Protein AF-A0A652PIS5-F1 (afdb_monomer)

Secondary structure (DSSP, 8-state):
-PPPP----SS---S--HHHHHHHHHHHTT--GGGHHHHHHHTT--GGGTT--GGGS-HHHHHHHHHHHHHTT--SEEEEESTTTT--HHHHHHHHHHHHHHHHHH--EEEEE-S-HHHHHHH-SSEEEEETTEEEEEES---TT-------SSSSEEEEE-SS-TTS-STT-EEEEETTTTEEEEE--STTSS-EEEEEEETTEEEEEETTSEEEEEEGGGGSTT-------TT-PPPBPTTSPBPPPEEEEEE-TTT--SS-EEEEETTEEEEE-SSEEEEE-TTT--EEEEEE---SS-----EEE-TT--EEEEETTEEEEE---

Structure (mmCIF, N/CA/C/O backbone):
data_AF-A0A652PIS5-F1
#
_entry.id   AF-A0A652PIS5-F1
#
loop_
_atom_site.group_PDB
_atom_site.id
_atom_site.type_symbol
_atom_site.label_atom_id
_atom_site.label_alt_id
_atom_site.label_comp_id
_atom_site.label_asym_id
_atom_site.label_entity_id
_atom_site.label_seq_id
_atom_site.pdbx_PDB_ins_code
_atom_site.Cartn_x
_atom_site.Cartn_y
_atom_site.Cartn_z
_atom_site.occupancy
_atom_site.B_iso_or_equiv
_atom_site.auth_seq_id
_atom_site.auth_comp_id
_atom_site.auth_asym_id
_atom_site.auth_atom_id
_atom_site.pdbx_PDB_model_num
ATOM 1 N N . MET A 1 1 ? 29.819 -12.982 -35.508 1.00 35.34 1 MET A N 1
ATOM 2 C CA . MET A 1 1 ? 29.317 -14.216 -34.865 1.00 35.34 1 MET A CA 1
ATOM 3 C C . MET A 1 1 ? 27.860 -14.372 -35.274 1.00 35.34 1 MET A C 1
ATOM 5 O O . MET A 1 1 ? 27.151 -13.379 -35.157 1.00 35.34 1 MET A O 1
ATOM 9 N N . PRO A 1 2 ? 27.417 -15.511 -35.831 1.00 28.16 2 PRO A N 1
ATOM 10 C CA . PRO A 1 2 ? 26.017 -15.660 -36.207 1.00 28.16 2 PRO A CA 1
ATOM 11 C C . PRO A 1 2 ? 25.169 -15.781 -34.933 1.00 28.16 2 PRO A C 1
ATOM 13 O O . PRO A 1 2 ? 25.574 -16.452 -33.983 1.00 28.16 2 PRO A O 1
ATOM 16 N N . LEU A 1 3 ? 24.028 -15.093 -34.899 1.00 33.28 3 LEU A N 1
ATOM 17 C CA . LEU A 1 3 ? 23.061 -15.203 -33.806 1.00 33.28 3 LEU A CA 1
ATOM 18 C C . LEU A 1 3 ? 22.328 -16.556 -33.901 1.00 33.28 3 LEU A C 1
ATOM 20 O O . LEU A 1 3 ? 22.025 -16.997 -35.014 1.00 33.28 3 LEU A O 1
ATOM 24 N N . PRO A 1 4 ? 22.052 -17.230 -32.770 1.00 35.75 4 PRO A N 1
ATOM 25 C CA . PRO A 1 4 ? 21.289 -18.474 -32.769 1.00 35.75 4 PRO A CA 1
ATOM 26 C C . PRO A 1 4 ? 19.835 -18.212 -33.194 1.00 35.75 4 PRO A C 1
ATOM 28 O O . PRO A 1 4 ? 19.266 -17.169 -32.877 1.00 35.75 4 PRO A O 1
ATOM 31 N N . GLN A 1 5 ? 19.235 -19.156 -33.926 1.00 35.88 5 GLN A N 1
ATOM 32 C CA . GLN A 1 5 ? 17.837 -19.056 -34.356 1.00 35.88 5 GLN A CA 1
ATOM 33 C C . GLN A 1 5 ? 16.883 -19.227 -33.166 1.00 35.88 5 GLN A C 1
ATOM 35 O O . GLN A 1 5 ? 17.044 -20.150 -32.368 1.00 35.88 5 GLN A O 1
ATOM 40 N N . ILE A 1 6 ? 15.896 -18.335 -33.059 1.00 45.19 6 ILE A N 1
ATOM 41 C CA . ILE A 1 6 ? 14.920 -18.295 -31.964 1.00 45.19 6 ILE A CA 1
ATOM 42 C C . ILE A 1 6 ? 13.686 -19.108 -32.376 1.00 45.19 6 ILE A C 1
ATOM 44 O O . ILE A 1 6 ? 12.976 -18.736 -33.309 1.00 45.19 6 ILE A O 1
ATOM 48 N N . GLY A 1 7 ? 13.451 -20.229 -31.690 1.00 32.12 7 GLY A N 1
ATOM 49 C CA . GLY A 1 7 ? 12.203 -20.988 -31.765 1.00 32.12 7 GLY A CA 1
ATOM 50 C C . GLY A 1 7 ? 11.104 -20.268 -30.986 1.00 32.12 7 GLY A C 1
ATOM 51 O O . GLY A 1 7 ? 11.330 -19.829 -29.860 1.00 32.12 7 GLY A O 1
ATOM 52 N N . GL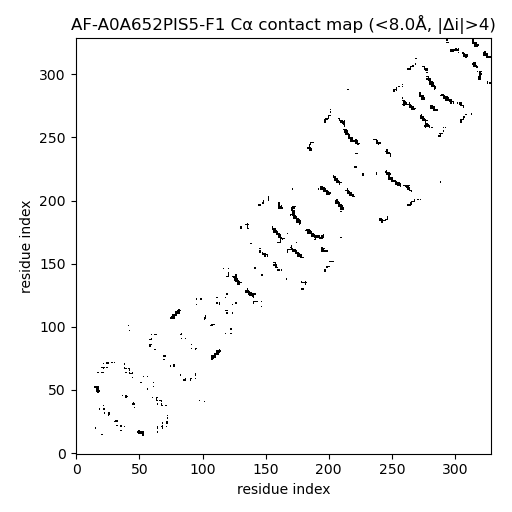Y A 1 8 ? 9.942 -20.100 -31.614 1.00 33.53 8 GLY A N 1
ATOM 53 C CA . GLY A 1 8 ? 8.783 -19.465 -31.005 1.00 33.53 8 GLY A CA 1
ATOM 54 C C . GLY A 1 8 ? 8.033 -20.445 -30.120 1.00 33.53 8 GLY A C 1
ATOM 55 O O . GLY A 1 8 ? 7.404 -21.340 -30.654 1.00 33.53 8 GLY A O 1
ATOM 56 N N . ASP A 1 9 ? 8.098 -20.236 -28.810 1.00 32.69 9 ASP A N 1
ATOM 57 C CA . ASP A 1 9 ? 7.081 -20.614 -27.830 1.00 32.69 9 ASP A CA 1
ATOM 58 C C . ASP A 1 9 ? 7.244 -19.649 -26.641 1.00 32.69 9 ASP A C 1
ATOM 60 O O . ASP A 1 9 ? 8.353 -19.408 -26.159 1.00 32.69 9 ASP A O 1
ATOM 64 N N . GLY A 1 10 ? 6.153 -18.988 -26.247 1.00 38.41 10 GLY A N 1
ATOM 65 C CA . GLY A 1 10 ? 6.135 -18.031 -25.138 1.00 38.41 10 GLY A CA 1
ATOM 66 C C . GLY A 1 10 ? 6.470 -18.701 -23.800 1.00 38.41 10 GLY A C 1
ATOM 67 O O . GLY A 1 10 ? 6.143 -19.862 -23.605 1.00 38.41 10 GLY A O 1
ATOM 68 N N . GLU A 1 11 ? 7.083 -17.940 -22.887 1.00 41.56 11 GLU A N 1
ATOM 69 C CA . GLU A 1 11 ? 7.640 -18.356 -21.578 1.00 41.56 11 GLU A CA 1
ATOM 70 C C . GLU A 1 11 ? 9.046 -18.986 -21.575 1.00 41.56 11 GLU A C 1
ATOM 72 O O . GLU A 1 11 ? 9.260 -20.107 -21.131 1.00 41.56 11 GLU A O 1
ATOM 77 N N . ALA A 1 12 ? 10.052 -18.195 -21.955 1.00 38.97 12 ALA A N 1
ATOM 78 C CA . ALA A 1 12 ? 11.321 -18.060 -21.226 1.00 38.97 12 ALA A CA 1
ATOM 79 C C . ALA A 1 12 ? 12.140 -16.951 -21.896 1.00 38.97 12 ALA A C 1
ATOM 81 O O . ALA A 1 12 ? 12.417 -17.020 -23.093 1.00 38.97 12 ALA A O 1
ATOM 82 N N . ALA A 1 13 ? 12.573 -15.929 -21.151 1.00 41.84 13 ALA A N 1
ATOM 83 C CA . ALA A 1 13 ? 13.669 -15.100 -21.647 1.00 41.84 13 ALA A CA 1
ATOM 84 C C . ALA A 1 13 ? 14.868 -16.035 -21.914 1.00 41.84 13 ALA A C 1
ATOM 86 O O . ALA A 1 13 ? 15.143 -16.903 -21.077 1.00 41.84 13 ALA A O 1
ATO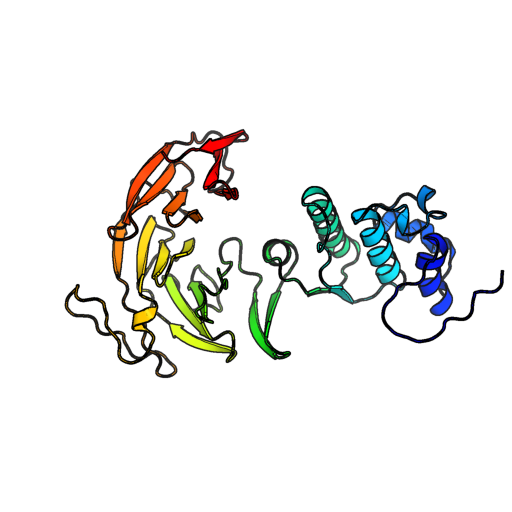M 87 N N . PRO A 1 14 ? 15.555 -15.931 -23.063 1.00 46.25 14 PRO A N 1
ATOM 88 C CA . PRO A 1 14 ? 16.514 -16.948 -23.456 1.00 46.25 14 PRO A CA 1
ATOM 89 C C . PRO A 1 14 ? 17.693 -16.967 -22.468 1.00 46.25 14 PRO A C 1
ATOM 91 O O . PRO A 1 14 ? 17.967 -15.968 -21.803 1.00 46.25 14 PRO A O 1
ATOM 94 N N . LEU A 1 15 ? 18.392 -18.106 -22.364 1.00 56.69 15 LEU A N 1
ATOM 95 C CA . LEU A 1 15 ? 19.572 -18.367 -21.511 1.00 56.69 15 LEU A CA 1
ATOM 96 C C . LEU A 1 15 ? 20.807 -17.506 -21.880 1.00 56.69 15 LEU A C 1
ATOM 98 O O . LEU A 1 15 ? 21.947 -17.969 -21.823 1.00 56.69 15 LEU A O 1
ATOM 102 N N . LEU A 1 16 ? 20.597 -16.271 -22.323 1.00 65.75 16 LEU A N 1
ATOM 103 C CA . LEU A 1 16 ? 21.618 -15.395 -22.858 1.00 65.75 16 LEU A CA 1
ATOM 104 C C . LEU A 1 16 ? 22.430 -14.743 -21.748 1.00 65.75 16 LEU A C 1
ATOM 106 O O . LEU A 1 16 ? 21.934 -14.382 -20.681 1.00 65.75 16 LEU A O 1
ATOM 110 N N . VAL A 1 17 ? 23.702 -14.563 -22.072 1.00 84.56 17 VAL A N 1
ATOM 111 C CA . VAL A 1 17 ? 24.621 -13.669 -21.378 1.00 84.56 17 VAL A CA 1
ATOM 112 C C . VAL A 1 17 ? 24.049 -12.239 -21.376 1.00 84.56 17 VAL A C 1
ATOM 114 O O . VAL A 1 17 ? 23.320 -11.856 -22.297 1.00 84.56 17 VAL A O 1
ATOM 117 N N . VAL A 1 18 ? 24.363 -11.447 -20.346 1.00 91.56 18 VAL A N 1
ATOM 118 C CA . VAL A 1 18 ? 23.805 -10.093 -20.154 1.00 91.56 18 VAL A CA 1
ATOM 119 C C . VAL A 1 18 ? 24.030 -9.183 -21.364 1.00 91.56 18 VAL A C 1
ATOM 121 O O . VAL A 1 18 ? 23.085 -8.534 -21.808 1.00 91.56 18 VAL A O 1
ATOM 124 N N . ALA A 1 19 ? 25.240 -9.141 -21.926 1.00 92.38 19 ALA A N 1
ATOM 125 C CA . ALA A 1 19 ? 25.543 -8.285 -23.075 1.00 92.38 19 ALA A CA 1
ATOM 126 C C . ALA A 1 19 ? 24.628 -8.559 -24.285 1.00 92.38 19 ALA A C 1
ATOM 128 O O . ALA A 1 19 ? 23.972 -7.621 -24.737 1.00 92.38 19 ALA A O 1
ATOM 129 N N . PRO A 1 20 ? 24.497 -9.806 -24.782 1.00 90.94 20 PRO A N 1
ATOM 130 C CA . PRO A 1 20 ? 23.521 -10.132 -25.818 1.00 90.94 20 PRO A CA 1
ATOM 131 C C . PRO A 1 20 ? 22.081 -9.755 -25.464 1.00 90.94 20 PRO A C 1
ATOM 133 O O . PRO A 1 20 ? 21.372 -9.248 -26.327 1.00 90.94 20 PRO A O 1
ATOM 136 N N . ALA A 1 21 ? 21.651 -9.956 -24.214 1.00 91.12 21 ALA A N 1
ATOM 137 C CA . ALA A 1 21 ? 20.292 -9.613 -23.794 1.00 91.12 21 ALA A CA 1
ATOM 138 C C . ALA A 1 21 ? 20.010 -8.101 -23.879 1.00 91.12 21 ALA A C 1
ATOM 140 O O . ALA A 1 21 ? 18.904 -7.705 -24.240 1.00 91.12 21 ALA A O 1
ATOM 141 N N . LEU A 1 22 ? 21.001 -7.259 -23.565 1.00 93.81 22 LEU A N 1
ATOM 142 C CA . LEU A 1 22 ? 20.892 -5.801 -23.679 1.00 93.81 22 LEU A CA 1
ATOM 143 C C . LEU A 1 22 ? 21.081 -5.304 -25.120 1.00 93.81 22 LEU A C 1
ATOM 145 O O . LEU A 1 22 ? 20.437 -4.339 -25.522 1.00 93.81 22 LEU A O 1
ATOM 149 N N . ALA A 1 23 ? 21.943 -5.961 -25.899 1.00 93.81 23 ALA A N 1
ATOM 150 C CA . ALA A 1 23 ? 22.237 -5.587 -27.280 1.00 93.81 23 ALA A CA 1
ATOM 151 C C . ALA A 1 23 ? 21.125 -5.984 -28.261 1.00 93.81 23 ALA A C 1
ATOM 153 O O . ALA A 1 23 ? 20.911 -5.286 -29.246 1.00 93.81 23 ALA A O 1
ATOM 154 N N . GLU A 1 24 ? 20.413 -7.084 -28.006 1.00 92.94 24 GLU A N 1
ATOM 155 C CA . GLU A 1 24 ? 19.345 -7.595 -28.873 1.00 92.94 24 GLU A CA 1
ATOM 156 C C . GLU A 1 24 ? 18.320 -6.520 -29.283 1.00 92.94 24 GLU A C 1
ATOM 158 O O . GLU A 1 24 ? 18.177 -6.301 -30.488 1.00 92.94 24 GLU A O 1
ATOM 163 N N . PRO A 1 25 ? 17.637 -5.805 -28.362 1.00 92.50 25 PRO A N 1
ATOM 164 C CA . PRO A 1 25 ? 16.674 -4.777 -28.760 1.00 92.50 25 PRO A CA 1
ATOM 165 C C . PRO A 1 25 ? 17.326 -3.629 -29.540 1.00 92.50 25 PRO A C 1
ATOM 167 O O . PRO A 1 25 ? 16.704 -3.082 -30.443 1.00 92.50 25 PRO A O 1
ATOM 170 N N . LEU A 1 26 ? 18.585 -3.283 -29.256 1.00 93.94 26 LEU A N 1
ATOM 171 C CA . LEU A 1 26 ? 19.294 -2.258 -30.024 1.00 93.94 26 LEU A CA 1
ATOM 172 C C . LEU A 1 26 ? 19.484 -2.716 -31.474 1.00 93.94 26 LEU A C 1
ATOM 174 O O . LEU A 1 26 ? 19.086 -2.016 -32.400 1.00 93.94 26 LEU A O 1
ATOM 178 N N . VAL A 1 27 ? 20.008 -3.927 -31.672 1.00 93.38 27 VAL A N 1
ATOM 179 C CA . VAL A 1 27 ? 20.269 -4.498 -33.002 1.00 93.38 27 VAL A CA 1
ATOM 180 C C . VAL A 1 27 ? 18.978 -4.671 -33.801 1.00 93.38 27 VAL A C 1
ATOM 182 O O . VAL A 1 27 ? 18.931 -4.281 -34.967 1.00 93.38 27 VAL A O 1
ATOM 185 N N . VAL A 1 28 ? 17.926 -5.214 -33.181 1.00 93.06 28 VAL A N 1
ATOM 186 C CA . VAL A 1 28 ? 16.621 -5.433 -33.830 1.00 93.06 28 VAL A CA 1
ATOM 187 C C . VAL A 1 28 ? 16.019 -4.121 -34.335 1.00 93.06 28 VAL A C 1
ATOM 189 O O . VAL A 1 28 ? 15.425 -4.092 -35.410 1.00 93.06 28 VAL A O 1
ATOM 192 N N . HIS A 1 29 ? 16.213 -3.026 -33.599 1.00 91.50 29 HIS A N 1
ATOM 193 C CA . HIS A 1 29 ? 15.702 -1.704 -33.957 1.00 91.50 29 HIS A CA 1
ATOM 194 C C . HIS A 1 29 ? 16.708 -0.836 -34.737 1.00 91.50 29 HIS A C 1
ATOM 196 O O . HIS A 1 29 ? 16.447 0.346 -34.957 1.00 91.50 29 HIS A O 1
ATOM 202 N N . GLY A 1 30 ? 17.845 -1.393 -35.175 1.00 92.88 30 GLY A N 1
ATOM 203 C CA . GLY A 1 30 ? 18.864 -0.662 -35.941 1.00 92.88 30 GLY A CA 1
ATOM 204 C C . GLY A 1 30 ? 19.593 0.427 -35.144 1.00 92.88 30 GLY A C 1
ATOM 205 O O . GLY A 1 30 ? 20.136 1.363 -35.730 1.00 92.88 30 GLY A O 1
ATOM 206 N N . LEU A 1 31 ? 19.592 0.326 -33.815 1.00 92.75 31 LEU A N 1
ATOM 207 C CA . LEU A 1 31 ? 20.261 1.245 -32.901 1.00 92.75 31 LEU A CA 1
ATOM 208 C C . LEU A 1 31 ? 21.712 0.803 -32.629 1.00 92.75 31 LEU A C 1
ATOM 210 O O . LEU A 1 31 ? 22.021 -0.391 -32.698 1.00 92.75 31 LEU A O 1
ATOM 214 N N . PRO A 1 32 ? 22.615 1.739 -32.280 1.00 89.88 32 PRO A N 1
ATOM 215 C CA . PRO A 1 32 ? 24.010 1.414 -31.992 1.00 89.88 32 PRO A CA 1
ATOM 216 C C . PRO A 1 32 ? 24.153 0.470 -30.787 1.00 89.88 32 PRO A C 1
ATOM 218 O O . PRO A 1 32 ? 23.635 0.741 -29.703 1.00 89.88 32 PRO A O 1
ATOM 221 N N . ALA A 1 33 ? 24.851 -0.655 -30.978 1.00 84.75 33 ALA A N 1
ATOM 222 C CA . ALA A 1 33 ? 25.033 -1.688 -29.951 1.00 84.75 33 ALA A CA 1
ATOM 223 C C . ALA A 1 33 ? 26.044 -1.299 -28.854 1.00 84.75 33 ALA A C 1
ATOM 225 O O . ALA A 1 33 ? 26.065 -1.904 -27.785 1.00 84.75 33 ALA A O 1
ATOM 226 N N . ASP A 1 34 ? 26.871 -0.282 -29.089 1.00 87.69 34 ASP A N 1
ATOM 227 C CA . ASP A 1 34 ? 27.793 0.297 -28.105 1.00 87.69 34 ASP A CA 1
ATOM 228 C C . ASP A 1 34 ? 27.068 1.033 -26.960 1.00 87.69 34 ASP A C 1
ATOM 230 O O . ASP A 1 34 ? 27.644 1.225 -25.888 1.00 87.69 34 ASP A O 1
ATOM 234 N N . ARG A 1 35 ? 25.765 1.311 -27.111 1.00 91.12 35 ARG A N 1
ATOM 235 C CA . ARG A 1 35 ? 24.903 1.879 -26.057 1.00 91.12 35 ARG A CA 1
ATOM 236 C C . ARG A 1 35 ? 24.642 0.952 -24.868 1.00 91.12 35 ARG A C 1
ATOM 238 O O . ARG A 1 35 ? 24.053 1.377 -23.878 1.00 91.12 35 ARG A O 1
ATOM 245 N N . VAL A 1 36 ? 25.093 -0.303 -24.909 1.00 94.12 36 VAL A N 1
ATOM 246 C CA . VAL A 1 36 ? 24.968 -1.239 -23.775 1.00 94.12 36 VAL A CA 1
ATOM 247 C C . VAL A 1 36 ? 25.594 -0.672 -22.493 1.00 94.12 36 VAL A C 1
ATOM 249 O O . VAL A 1 36 ? 25.042 -0.867 -21.410 1.00 94.12 36 VAL A O 1
ATOM 252 N N . GLY A 1 37 ? 26.701 0.073 -22.599 1.00 94.50 37 GLY A N 1
ATOM 253 C CA . GLY A 1 37 ? 27.315 0.754 -21.453 1.00 94.50 37 GLY A CA 1
ATOM 254 C C . GLY A 1 37 ? 26.390 1.799 -20.821 1.00 94.50 37 GLY A C 1
ATOM 255 O O . GLY A 1 37 ? 26.178 1.778 -19.610 1.00 94.50 37 GLY A O 1
ATOM 256 N N . GLU A 1 38 ? 25.761 2.637 -21.648 1.00 94.12 38 GLU A N 1
ATOM 257 C CA . GLU A 1 38 ? 24.795 3.655 -21.208 1.00 94.12 38 GLU A CA 1
ATOM 258 C C . GLU A 1 38 ? 23.597 3.022 -20.488 1.00 94.12 38 GLU A C 1
ATOM 260 O O . GLU A 1 38 ? 23.125 3.536 -19.473 1.00 94.12 38 GLU A O 1
ATOM 265 N N . LEU A 1 39 ? 23.113 1.877 -20.984 1.00 94.38 39 LEU A N 1
ATOM 266 C CA . LEU A 1 39 ? 22.006 1.149 -20.362 1.00 94.38 39 LEU A CA 1
ATOM 267 C C . LEU A 1 39 ? 22.391 0.596 -18.991 1.00 94.38 39 LEU A C 1
ATOM 269 O O . LEU A 1 39 ? 21.605 0.712 -18.050 1.00 94.38 39 LEU A O 1
ATOM 273 N N . CYS A 1 40 ? 23.599 0.044 -18.860 1.00 95.75 40 CYS A N 1
ATOM 274 C CA . CYS A 1 40 ? 24.143 -0.397 -17.578 1.00 95.75 40 CYS A CA 1
ATOM 275 C C . CYS A 1 40 ? 24.221 0.759 -16.572 1.00 95.75 40 CYS A C 1
ATOM 277 O O . CYS A 1 40 ? 23.765 0.611 -15.438 1.00 95.75 40 CYS A O 1
ATOM 279 N N . GLU A 1 41 ? 24.721 1.925 -16.982 1.00 94.69 41 GLU A N 1
ATOM 280 C CA . GLU A 1 41 ? 24.779 3.120 -16.132 1.00 94.69 41 GLU A CA 1
ATOM 281 C C . GLU A 1 41 ? 23.388 3.620 -15.729 1.00 94.69 41 GLU A C 1
ATOM 283 O O . GLU A 1 41 ? 23.153 3.950 -14.563 1.00 94.69 41 GLU A O 1
ATOM 288 N N . LEU A 1 42 ? 22.435 3.631 -16.666 1.00 93.50 42 LEU A N 1
ATOM 289 C CA . LEU A 1 42 ? 21.067 4.087 -16.431 1.00 93.50 42 LEU A CA 1
ATOM 290 C C . LEU A 1 42 ? 20.374 3.291 -15.318 1.00 93.50 42 LEU A C 1
ATOM 292 O O . LEU A 1 42 ? 19.659 3.879 -14.506 1.00 93.50 42 LEU A O 1
ATOM 296 N N . VAL A 1 43 ? 20.632 1.982 -15.244 1.00 94.44 43 VAL A N 1
ATOM 297 C CA . VAL A 1 43 ? 20.063 1.094 -14.219 1.00 94.44 43 VAL A CA 1
ATOM 298 C C . VAL A 1 43 ? 21.023 0.758 -13.082 1.00 94.44 43 VAL A C 1
ATOM 300 O O . VAL A 1 43 ? 20.687 -0.082 -12.248 1.00 94.44 43 VAL A O 1
ATOM 303 N N . GLY A 1 44 ? 22.216 1.355 -13.023 1.00 94.12 44 GLY A N 1
ATOM 304 C CA . GLY A 1 44 ? 23.231 1.064 -12.003 1.00 94.12 44 GLY A CA 1
ATOM 305 C C . GLY A 1 44 ? 23.703 -0.398 -11.979 1.00 94.12 44 GLY A C 1
ATOM 306 O O . GLY A 1 44 ? 23.893 -0.966 -10.903 1.00 94.12 44 GLY A O 1
ATOM 307 N N . LEU A 1 45 ? 23.830 -1.034 -13.145 1.00 94.88 45 LEU A N 1
ATOM 308 C CA . LEU A 1 45 ? 24.391 -2.374 -13.317 1.00 94.88 45 LEU A CA 1
ATOM 309 C C . LEU A 1 45 ? 25.882 -2.268 -13.669 1.00 94.88 45 LEU A C 1
ATOM 311 O O . LEU A 1 45 ? 26.267 -1.499 -14.544 1.00 94.88 45 LEU A O 1
ATOM 315 N N . SER A 1 46 ? 26.736 -3.052 -13.008 1.00 95.38 46 SER A N 1
ATOM 316 C CA . SER A 1 46 ? 28.168 -3.075 -13.332 1.00 95.38 46 SER A CA 1
ATOM 317 C C . SER A 1 46 ? 28.412 -3.709 -14.702 1.00 95.38 46 SER A C 1
ATOM 319 O O . SER A 1 46 ? 27.954 -4.822 -14.962 1.00 95.38 46 SER A O 1
ATOM 321 N N . THR A 1 47 ? 29.211 -3.053 -15.545 1.00 93.56 47 THR A N 1
ATOM 322 C CA . THR A 1 47 ? 29.643 -3.589 -16.845 1.00 93.56 47 THR A CA 1
ATOM 323 C C . THR A 1 47 ? 30.517 -4.842 -16.720 1.00 93.56 47 THR A C 1
ATOM 325 O O . THR A 1 47 ? 30.608 -5.617 -17.665 1.00 93.56 47 THR A O 1
ATOM 328 N N . ALA A 1 48 ? 31.080 -5.129 -15.541 1.00 94.25 48 ALA A N 1
ATOM 329 C CA . ALA A 1 48 ? 31.776 -6.392 -15.276 1.00 94.25 48 ALA A CA 1
ATOM 330 C C . ALA A 1 48 ? 30.843 -7.621 -15.334 1.00 94.25 48 ALA A C 1
ATOM 332 O O . ALA A 1 48 ? 31.309 -8.752 -15.438 1.00 94.25 48 ALA A O 1
ATOM 333 N N . LEU A 1 49 ? 29.523 -7.411 -15.264 1.00 93.25 49 LEU A N 1
ATOM 334 C CA . LEU A 1 49 ? 28.514 -8.467 -15.364 1.00 93.25 49 LEU A CA 1
ATOM 335 C C . LEU A 1 49 ? 28.067 -8.734 -16.804 1.00 93.25 49 LEU A C 1
ATOM 337 O O . LEU A 1 49 ? 27.208 -9.588 -17.006 1.00 93.25 49 LEU A O 1
ATOM 341 N N . LEU A 1 50 ? 28.623 -8.034 -17.797 1.00 92.62 50 LEU A N 1
ATOM 342 C CA . LEU A 1 50 ? 28.218 -8.189 -19.194 1.00 92.62 50 LEU A CA 1
ATOM 343 C C . LEU A 1 50 ? 28.402 -9.619 -19.710 1.00 92.62 50 LEU A C 1
ATOM 345 O O . LEU A 1 50 ? 27.569 -10.065 -20.491 1.00 92.62 50 LEU A O 1
ATOM 349 N N . ASP A 1 51 ? 29.397 -10.352 -19.202 1.00 92.12 51 ASP A N 1
ATOM 350 C CA . ASP A 1 51 ? 29.659 -11.756 -19.551 1.00 92.12 51 ASP A CA 1
ATOM 351 C C . ASP A 1 51 ? 28.950 -12.768 -18.625 1.00 92.12 51 ASP A C 1
ATOM 353 O O . ASP A 1 51 ? 29.116 -13.985 -18.753 1.00 92.12 51 ASP A O 1
ATOM 357 N N . ALA A 1 52 ? 28.154 -12.294 -17.661 1.00 91.00 52 ALA A N 1
ATOM 358 C CA . ALA A 1 52 ? 27.474 -13.158 -16.705 1.00 91.00 52 ALA A CA 1
ATOM 359 C C . ALA A 1 52 ? 26.254 -13.859 -17.324 1.00 91.00 52 ALA A C 1
ATOM 361 O O . ALA A 1 52 ? 25.524 -13.299 -18.141 1.00 91.00 52 ALA A O 1
ATOM 362 N N . LEU A 1 53 ? 26.000 -15.089 -16.868 1.00 89.69 53 LEU A N 1
ATOM 363 C CA . LEU A 1 53 ? 24.781 -15.840 -17.173 1.00 89.69 53 LEU A CA 1
ATOM 364 C C . LEU A 1 53 ? 23.669 -15.510 -16.159 1.00 89.69 53 LEU A C 1
ATOM 366 O O . LEU A 1 53 ? 23.986 -15.232 -14.999 1.00 89.69 53 LEU A O 1
ATOM 370 N N . PRO A 1 54 ? 22.374 -15.633 -16.520 1.00 84.44 54 PRO A N 1
ATOM 371 C CA . PRO A 1 54 ? 21.257 -15.224 -15.661 1.00 84.44 54 PRO A CA 1
ATOM 372 C C . PRO A 1 54 ? 21.248 -15.870 -14.266 1.00 84.44 54 PRO A C 1
ATOM 374 O O . PRO A 1 54 ? 20.917 -15.218 -13.277 1.00 84.44 54 PRO A O 1
ATOM 377 N N . HIS A 1 55 ? 21.666 -17.136 -14.158 1.00 86.56 55 HIS A N 1
ATOM 378 C CA . HIS A 1 55 ? 21.725 -17.864 -12.884 1.00 86.56 55 HIS A CA 1
ATOM 379 C C . HIS A 1 55 ? 22.842 -17.378 -11.943 1.00 86.56 55 HIS A C 1
ATOM 381 O O . HIS A 1 55 ? 22.831 -17.717 -10.764 1.00 86.56 55 HIS A O 1
ATOM 387 N N . ARG A 1 56 ? 23.809 -16.597 -12.447 1.00 90.00 56 ARG A N 1
ATOM 388 C CA . ARG A 1 56 ? 24.890 -15.993 -11.647 1.00 90.00 56 ARG A CA 1
ATOM 389 C C . ARG A 1 56 ? 24.535 -14.605 -11.117 1.00 90.00 56 ARG A C 1
ATOM 391 O O . ARG A 1 56 ? 25.313 -14.032 -10.362 1.00 90.00 56 ARG A O 1
ATOM 398 N N . LEU A 1 57 ? 23.388 -14.064 -11.521 1.00 89.56 57 LEU A N 1
ATOM 399 C CA . LEU A 1 57 ? 22.912 -12.754 -11.097 1.00 89.56 57 LEU A CA 1
ATOM 400 C C . LEU A 1 57 ? 22.031 -12.875 -9.852 1.00 89.56 57 LEU A C 1
ATOM 402 O O . LEU A 1 57 ? 21.237 -13.811 -9.728 1.00 89.56 57 LEU A O 1
ATOM 406 N N . SER A 1 58 ? 22.108 -11.888 -8.960 1.00 90.50 58 SER A N 1
ATOM 407 C CA . SER A 1 58 ? 21.115 -11.711 -7.897 1.00 90.50 58 SER A CA 1
ATOM 408 C C . SER A 1 58 ? 19.741 -11.360 -8.482 1.00 90.50 58 SER A C 1
ATOM 410 O O . SER A 1 58 ? 19.635 -10.918 -9.628 1.00 90.50 58 SER A O 1
ATOM 412 N N . GLY A 1 59 ? 18.670 -11.513 -7.694 1.00 87.19 59 GLY A N 1
ATOM 413 C CA . GLY A 1 59 ? 17.319 -11.126 -8.125 1.00 87.19 59 GLY A CA 1
ATOM 414 C C . GLY A 1 59 ? 17.249 -9.671 -8.601 1.00 87.19 59 GLY A C 1
ATOM 415 O O . GLY A 1 59 ? 16.769 -9.401 -9.698 1.00 87.19 59 GLY A O 1
ATOM 416 N N . GLY A 1 60 ? 17.840 -8.747 -7.837 1.00 89.75 60 GLY A N 1
ATOM 417 C CA . GLY A 1 60 ? 17.899 -7.332 -8.209 1.00 89.75 60 GLY A CA 1
ATOM 418 C C . GLY A 1 60 ? 18.730 -7.057 -9.463 1.00 89.75 60 GLY A C 1
ATOM 419 O O . GLY A 1 60 ? 18.361 -6.205 -10.264 1.00 89.75 60 GLY A O 1
ATOM 420 N N . GLN A 1 61 ? 19.830 -7.786 -9.677 1.00 93.12 61 GLN A N 1
ATOM 421 C CA . GLN A 1 61 ? 20.626 -7.659 -10.903 1.00 93.12 61 GLN A CA 1
ATOM 422 C C . GLN A 1 61 ? 19.843 -8.136 -12.128 1.00 93.12 61 GLN A C 1
ATOM 424 O O . GLN A 1 61 ? 19.836 -7.442 -13.142 1.00 93.12 61 GLN A O 1
ATOM 429 N N . ARG A 1 62 ? 19.131 -9.268 -12.029 1.00 91.44 62 ARG A N 1
ATOM 430 C CA . ARG A 1 62 ? 18.240 -9.739 -13.102 1.00 91.44 62 ARG A CA 1
ATOM 431 C C . ARG A 1 62 ? 17.164 -8.706 -13.426 1.00 91.44 62 ARG A C 1
ATOM 433 O O . ARG A 1 62 ? 16.937 -8.419 -14.597 1.00 91.44 62 ARG A O 1
ATOM 440 N N . GLN A 1 63 ? 16.571 -8.093 -12.401 1.00 91.00 63 GLN A N 1
ATOM 441 C CA . GLN A 1 63 ? 15.569 -7.047 -12.585 1.00 91.00 63 GLN A CA 1
ATOM 442 C C . GLN A 1 63 ? 16.150 -5.810 -13.283 1.00 91.00 63 GLN A C 1
ATOM 444 O O . GLN A 1 63 ? 15.542 -5.285 -14.211 1.00 91.00 63 GLN A O 1
ATOM 449 N N . ARG A 1 64 ? 17.358 -5.371 -12.900 1.00 94.44 64 ARG A N 1
ATOM 450 C CA . ARG A 1 64 ? 18.063 -4.261 -13.568 1.00 94.44 64 ARG A CA 1
ATOM 451 C C . ARG A 1 64 ? 18.345 -4.567 -15.038 1.00 94.44 64 ARG A C 1
ATOM 453 O O . ARG A 1 64 ? 18.120 -3.698 -15.870 1.00 94.44 64 ARG A O 1
ATOM 460 N N . VAL A 1 65 ? 18.766 -5.792 -15.370 1.00 94.12 65 VAL A N 1
ATOM 461 C CA . VAL A 1 65 ? 18.942 -6.227 -16.769 1.00 94.12 65 VAL A CA 1
ATOM 462 C C . VAL A 1 65 ? 17.620 -6.153 -17.537 1.00 94.12 65 VAL A C 1
ATOM 464 O O . VAL A 1 65 ? 17.594 -5.616 -18.641 1.00 94.12 65 VAL A O 1
ATOM 467 N N . ALA A 1 66 ? 16.517 -6.633 -16.956 1.00 92.31 66 ALA A N 1
ATOM 468 C CA . ALA A 1 66 ? 15.199 -6.571 -17.589 1.00 92.31 66 ALA A CA 1
ATOM 469 C C . ALA A 1 66 ? 14.741 -5.122 -17.842 1.00 92.31 66 ALA A C 1
ATOM 471 O O . ALA A 1 66 ? 14.299 -4.801 -18.945 1.00 92.31 66 ALA A O 1
ATOM 472 N N . ILE A 1 67 ? 14.914 -4.235 -16.855 1.00 93.50 67 ILE A N 1
ATOM 473 C CA . ILE A 1 67 ? 14.595 -2.806 -16.979 1.00 93.50 67 ILE A CA 1
ATOM 474 C C . ILE A 1 67 ? 15.477 -2.148 -18.051 1.00 93.50 67 ILE A C 1
ATOM 476 O O . ILE A 1 67 ? 14.960 -1.457 -18.923 1.00 93.50 67 ILE A O 1
ATOM 480 N N . ALA A 1 68 ? 16.791 -2.391 -18.040 1.00 94.81 68 ALA A N 1
ATOM 481 C CA . ALA A 1 68 ? 17.716 -1.846 -19.037 1.00 94.81 68 ALA A CA 1
ATOM 482 C C . ALA A 1 68 ? 17.356 -2.293 -20.458 1.00 94.81 68 ALA A C 1
ATOM 484 O O . ALA A 1 68 ? 17.333 -1.475 -21.375 1.00 94.81 68 ALA A O 1
ATOM 485 N N . ARG A 1 69 ? 17.012 -3.574 -20.632 1.00 93.88 69 ARG A N 1
ATOM 486 C CA . ARG A 1 69 ? 16.555 -4.121 -21.914 1.00 93.88 69 ARG A CA 1
ATOM 487 C C . ARG A 1 69 ? 15.281 -3.429 -22.402 1.00 93.88 69 ARG A C 1
ATOM 489 O O . ARG A 1 69 ? 15.197 -3.096 -23.578 1.00 93.88 69 ARG A O 1
ATOM 496 N N . ALA A 1 70 ? 14.318 -3.173 -21.514 1.00 93.12 70 ALA A N 1
ATOM 497 C CA . ALA A 1 70 ? 13.093 -2.449 -21.860 1.00 93.12 70 ALA A CA 1
ATOM 498 C C . ALA A 1 70 ? 13.364 -0.982 -22.245 1.00 93.12 70 ALA A C 1
ATOM 500 O O . ALA A 1 70 ? 12.730 -0.451 -23.152 1.00 93.12 70 ALA A O 1
ATOM 501 N N . LEU A 1 71 ? 14.337 -0.336 -21.596 1.00 93.69 71 LEU A N 1
ATOM 502 C CA . LEU A 1 71 ? 14.722 1.053 -21.866 1.00 93.69 71 LEU A CA 1
ATOM 503 C C . LEU A 1 71 ? 15.611 1.225 -23.106 1.00 93.69 71 LEU A C 1
ATOM 505 O O . LEU A 1 71 ? 15.786 2.353 -23.564 1.00 93.69 71 LEU A O 1
ATOM 509 N N . ALA A 1 72 ? 16.155 0.138 -23.662 1.00 93.81 72 ALA A N 1
ATOM 510 C CA . ALA A 1 72 ? 17.106 0.163 -24.775 1.00 93.81 72 ALA A CA 1
ATOM 511 C C . ALA A 1 72 ? 16.623 0.976 -25.986 1.00 93.81 72 ALA A C 1
ATOM 513 O O . ALA A 1 72 ? 17.403 1.689 -26.618 1.00 93.81 72 ALA A O 1
ATOM 514 N N . VAL A 1 73 ? 15.323 0.903 -26.276 1.00 91.94 73 VAL A N 1
ATOM 515 C CA . VAL A 1 73 ? 14.690 1.569 -27.424 1.00 91.94 73 VAL A CA 1
ATOM 516 C C . VAL A 1 73 ? 14.165 2.974 -27.109 1.00 91.94 73 VAL A C 1
ATOM 518 O O . VAL A 1 73 ? 13.533 3.584 -27.961 1.00 91.94 73 VAL A O 1
ATOM 521 N N . GLY A 1 74 ? 14.415 3.495 -25.902 1.00 90.81 74 GLY A N 1
ATOM 522 C CA . GLY A 1 74 ? 13.905 4.797 -25.459 1.00 90.81 74 GLY A CA 1
ATOM 523 C C . GLY A 1 74 ? 12.375 4.909 -25.515 1.00 90.81 74 GLY A C 1
ATOM 524 O O . GLY A 1 74 ? 11.874 5.820 -26.171 1.00 90.81 74 GLY A O 1
ATOM 525 N N . PRO A 1 75 ? 11.618 3.989 -24.886 1.00 93.62 75 PRO A N 1
ATOM 526 C CA . PRO A 1 75 ? 10.163 3.987 -24.985 1.00 93.62 75 PRO A CA 1
ATOM 527 C C . PRO A 1 75 ? 9.530 5.199 -24.290 1.00 93.62 75 PRO A C 1
ATOM 529 O O . PRO A 1 75 ? 10.022 5.672 -23.268 1.00 93.62 75 PRO A O 1
ATOM 532 N N . GLU A 1 76 ? 8.381 5.647 -24.796 1.00 93.19 76 GLU A N 1
ATOM 533 C CA . GLU A 1 76 ? 7.565 6.680 -24.139 1.00 93.19 76 GLU A CA 1
ATOM 534 C C . GLU A 1 76 ? 6.827 6.139 -22.904 1.00 93.19 76 GLU A C 1
ATOM 536 O O . GLU A 1 76 ? 6.526 6.889 -21.974 1.00 93.19 76 GLU A O 1
ATOM 541 N N . VAL A 1 77 ? 6.553 4.827 -22.881 1.00 94.31 77 VAL A N 1
ATOM 542 C CA . VAL A 1 77 ? 5.834 4.142 -21.802 1.00 94.31 77 VAL A CA 1
ATOM 543 C C . VAL A 1 77 ? 6.555 2.860 -21.397 1.00 94.31 77 VAL A C 1
ATOM 545 O O . VAL A 1 77 ? 6.852 2.008 -22.232 1.00 94.31 77 VAL A O 1
ATOM 548 N N . LEU A 1 78 ? 6.774 2.697 -20.094 1.00 93.25 78 LEU A N 1
ATOM 549 C CA . LEU A 1 78 ? 7.283 1.479 -19.478 1.00 93.25 78 LEU A CA 1
ATOM 550 C C . LEU A 1 78 ? 6.150 0.735 -18.762 1.00 93.25 78 LEU A C 1
ATOM 552 O O . LEU A 1 78 ? 5.589 1.239 -17.788 1.00 93.25 78 LEU A O 1
ATOM 556 N N . VAL A 1 79 ? 5.844 -0.481 -19.215 1.00 93.19 79 VAL A N 1
ATOM 557 C CA . VAL A 1 79 ? 4.935 -1.396 -18.510 1.00 93.19 79 VAL A CA 1
ATOM 558 C C . VAL A 1 79 ? 5.759 -2.288 -17.595 1.00 93.19 79 VAL A C 1
ATOM 560 O O . VAL A 1 79 ? 6.702 -2.943 -18.039 1.00 93.19 79 VAL A O 1
ATOM 563 N N . VAL A 1 80 ? 5.419 -2.292 -16.312 1.00 90.50 80 VAL A N 1
ATOM 564 C CA . VAL A 1 80 ? 6.179 -2.976 -15.272 1.00 90.50 80 VAL A CA 1
ATOM 565 C C . VAL A 1 80 ? 5.253 -3.926 -14.525 1.00 90.50 80 VAL A C 1
ATOM 567 O O . VAL A 1 80 ? 4.440 -3.490 -13.709 1.00 90.50 80 VAL A O 1
ATOM 570 N N . ASP A 1 81 ? 5.391 -5.217 -14.815 1.00 89.31 81 ASP A N 1
ATOM 571 C CA . ASP A 1 81 ? 4.594 -6.276 -14.200 1.00 89.31 81 ASP A CA 1
ATOM 572 C C . ASP A 1 81 ? 5.326 -6.888 -13.001 1.00 89.31 81 ASP A C 1
ATOM 574 O O . ASP A 1 81 ? 6.434 -7.407 -13.140 1.00 89.31 81 ASP A O 1
ATOM 578 N N . GLU A 1 82 ? 4.737 -6.743 -11.815 1.00 86.00 82 GLU A N 1
ATOM 579 C CA . GLU A 1 82 ? 5.211 -7.263 -10.529 1.00 86.00 82 GLU A CA 1
ATOM 580 C C . GLU A 1 82 ? 6.730 -7.088 -10.284 1.00 86.00 82 GLU A C 1
ATOM 582 O O . GLU A 1 82 ? 7.442 -8.064 -10.009 1.00 86.00 82 GLU A O 1
ATOM 587 N N . PRO A 1 83 ? 7.264 -5.844 -10.334 1.00 82.12 83 PRO A N 1
ATOM 588 C CA . PRO A 1 83 ? 8.711 -5.579 -10.409 1.00 82.12 83 PRO A CA 1
ATOM 589 C C . PRO A 1 83 ? 9.521 -6.013 -9.194 1.00 82.12 83 PRO A C 1
ATOM 591 O O . PRO A 1 83 ? 10.750 -6.074 -9.248 1.00 82.12 83 PRO A O 1
ATOM 594 N N . THR A 1 84 ? 8.843 -6.207 -8.073 1.00 82.94 84 THR A N 1
ATOM 595 C CA . THR A 1 84 ? 9.423 -6.524 -6.771 1.00 82.94 84 THR A CA 1
ATOM 596 C C . THR A 1 84 ? 9.091 -7.944 -6.326 1.00 82.94 84 THR A C 1
ATOM 598 O O . THR A 1 84 ? 9.545 -8.371 -5.259 1.00 82.94 84 THR A O 1
ATOM 601 N N . SER A 1 85 ? 8.330 -8.696 -7.129 1.00 77.88 85 SER A N 1
ATOM 602 C CA . SER A 1 85 ? 8.000 -10.084 -6.822 1.00 77.88 85 SER A CA 1
ATOM 603 C C . SER A 1 85 ? 9.272 -10.936 -6.733 1.00 77.88 85 SER A C 1
ATOM 605 O O . SER A 1 85 ? 10.238 -10.736 -7.467 1.00 77.88 85 SER A O 1
ATOM 607 N N . ALA A 1 86 ? 9.308 -11.859 -5.769 1.00 75.06 86 ALA A N 1
ATOM 608 C CA . ALA A 1 86 ? 10.455 -12.735 -5.498 1.00 75.06 86 ALA A CA 1
ATOM 609 C C . ALA A 1 86 ? 11.787 -12.037 -5.121 1.00 75.06 86 ALA A C 1
ATOM 611 O O . ALA A 1 86 ? 12.834 -12.691 -5.108 1.00 75.06 86 ALA A O 1
ATOM 612 N N . LEU A 1 87 ? 11.769 -10.742 -4.781 1.00 81.88 87 LEU A N 1
ATOM 613 C CA . LEU A 1 87 ? 12.922 -10.020 -4.231 1.00 81.88 87 LEU A CA 1
ATOM 614 C C . LEU A 1 87 ? 12.802 -9.878 -2.708 1.00 81.88 87 LEU A C 1
ATOM 616 O O . LEU A 1 87 ? 11.705 -9.753 -2.168 1.00 81.88 87 LEU A O 1
ATOM 620 N N . ASP A 1 88 ? 13.932 -9.865 -2.007 1.00 82.00 88 ASP A N 1
ATOM 621 C CA . ASP A 1 88 ? 13.976 -9.510 -0.590 1.00 82.00 88 ASP A CA 1
ATOM 622 C C . ASP A 1 88 ? 13.686 -8.014 -0.391 1.00 82.00 88 ASP A C 1
ATOM 624 O O . ASP A 1 88 ? 13.967 -7.185 -1.258 1.00 82.00 88 ASP A O 1
ATOM 628 N N . VAL A 1 89 ? 13.165 -7.653 0.785 1.00 76.62 89 VAL A N 1
ATOM 629 C CA . VAL A 1 89 ? 12.701 -6.288 1.105 1.00 76.62 89 VAL A CA 1
ATOM 630 C C . VAL A 1 89 ? 13.763 -5.215 0.820 1.00 76.62 89 VAL A C 1
ATOM 632 O O . VAL A 1 89 ? 13.434 -4.121 0.359 1.00 76.62 89 VAL A O 1
ATOM 635 N N . SER A 1 90 ? 15.045 -5.517 1.058 1.00 81.56 90 SER A N 1
ATOM 636 C CA . SER A 1 90 ? 16.129 -4.553 0.843 1.00 81.56 90 SER A CA 1
ATOM 637 C C . SER A 1 90 ? 16.360 -4.269 -0.645 1.00 81.56 90 SER A C 1
ATOM 639 O O . SER A 1 90 ? 16.506 -3.111 -1.042 1.00 81.56 90 SER A O 1
ATOM 641 N N . VAL A 1 91 ? 16.314 -5.304 -1.487 1.00 85.25 91 VAL A N 1
ATOM 642 C CA . VAL A 1 91 ? 16.450 -5.180 -2.941 1.00 85.25 91 VAL A CA 1
ATOM 643 C C . VAL A 1 91 ? 15.191 -4.583 -3.567 1.00 85.25 91 VAL A C 1
ATOM 645 O O . VAL A 1 91 ? 15.312 -3.769 -4.482 1.00 85.25 91 VAL A O 1
ATOM 648 N N . GLN A 1 92 ? 13.998 -4.903 -3.056 1.00 85.44 92 GLN A N 1
ATOM 649 C CA . GLN A 1 92 ? 12.752 -4.270 -3.499 1.00 85.44 92 GLN A CA 1
ATOM 650 C C . GLN A 1 92 ? 12.846 -2.745 -3.409 1.00 85.44 92 GLN A C 1
ATOM 652 O O . GLN A 1 92 ? 12.621 -2.060 -4.404 1.00 85.44 92 GLN A O 1
ATOM 657 N N . ALA A 1 93 ? 13.271 -2.212 -2.258 1.00 85.00 93 ALA A N 1
ATOM 658 C CA . ALA A 1 93 ? 13.438 -0.772 -2.069 1.00 85.00 93 ALA A CA 1
ATOM 659 C C . ALA A 1 93 ? 14.409 -0.153 -3.091 1.00 85.00 93 ALA A C 1
ATOM 661 O O . ALA A 1 93 ? 14.149 0.926 -3.620 1.00 85.00 93 ALA A O 1
ATOM 662 N N . GLN A 1 94 ? 15.502 -0.847 -3.426 1.00 88.50 94 GLN A N 1
ATOM 663 C CA . GLN A 1 94 ? 16.453 -0.376 -4.439 1.00 88.50 94 GLN A CA 1
ATOM 664 C C . GLN A 1 94 ? 15.840 -0.322 -5.844 1.00 88.50 94 GLN A C 1
ATOM 666 O O . GLN A 1 94 ? 16.103 0.627 -6.581 1.00 88.50 94 GLN A O 1
ATOM 671 N N . ILE A 1 95 ? 15.039 -1.323 -6.221 1.00 90.69 95 ILE A N 1
ATOM 672 C CA . ILE A 1 95 ? 14.347 -1.349 -7.518 1.00 90.69 95 ILE A CA 1
ATOM 673 C C . ILE A 1 95 ? 13.265 -0.268 -7.582 1.00 90.69 95 ILE A C 1
ATOM 675 O O . ILE A 1 95 ? 13.157 0.420 -8.594 1.00 90.69 95 ILE A O 1
ATOM 679 N N . LEU A 1 96 ? 12.507 -0.063 -6.503 1.00 88.56 96 LEU A N 1
ATOM 680 C CA . LEU A 1 96 ? 11.510 1.007 -6.429 1.00 88.56 96 LEU A CA 1
ATOM 681 C C . LEU A 1 96 ? 12.154 2.392 -6.570 1.00 88.56 96 LEU A C 1
ATOM 683 O O . LEU A 1 96 ? 11.671 3.203 -7.357 1.00 88.56 96 LEU A O 1
ATOM 687 N N . ASN A 1 97 ? 13.274 2.637 -5.884 1.00 89.44 97 ASN A N 1
ATOM 688 C CA . ASN A 1 97 ? 14.023 3.889 -6.015 1.00 89.44 97 ASN A CA 1
ATOM 689 C C . ASN A 1 97 ? 14.540 4.087 -7.444 1.00 89.44 97 ASN A C 1
ATOM 691 O O . ASN A 1 97 ? 14.372 5.162 -8.008 1.00 89.44 97 ASN A O 1
ATOM 695 N N . LEU A 1 98 ? 15.077 3.034 -8.070 1.00 92.00 98 LEU A N 1
ATOM 696 C CA . LEU A 1 98 ? 15.483 3.088 -9.475 1.00 92.00 98 LEU A CA 1
ATOM 697 C C . LEU A 1 98 ? 14.310 3.493 -10.386 1.00 92.00 98 LEU A C 1
ATOM 699 O O . LEU A 1 98 ? 14.456 4.372 -11.229 1.00 92.00 98 LEU A O 1
ATOM 703 N N . LEU A 1 99 ? 13.135 2.886 -10.215 1.00 91.56 99 LEU A N 1
ATOM 704 C CA . LEU A 1 99 ? 11.943 3.195 -11.015 1.00 91.56 99 LEU A CA 1
ATOM 705 C C . LEU A 1 99 ? 11.400 4.614 -10.765 1.00 91.56 99 LEU A C 1
ATOM 707 O O . LEU A 1 99 ? 10.804 5.210 -11.670 1.00 91.56 99 LEU A O 1
ATOM 711 N N . ALA A 1 100 ? 11.591 5.159 -9.562 1.00 88.69 100 ALA A N 1
ATOM 712 C CA . ALA A 1 100 ? 11.306 6.558 -9.252 1.00 88.69 100 ALA A CA 1
ATOM 713 C C . ALA A 1 100 ? 12.292 7.499 -9.963 1.00 88.69 100 ALA A C 1
ATOM 715 O O . ALA A 1 100 ? 11.869 8.437 -10.639 1.00 88.69 100 ALA A O 1
ATOM 716 N N . ASP A 1 101 ? 13.590 7.207 -9.884 1.00 91.00 101 ASP A N 1
ATOM 717 C CA . ASP A 1 101 ? 14.651 8.016 -10.489 1.00 91.00 101 ASP A CA 1
ATOM 718 C C . ASP A 1 101 ? 14.557 8.038 -12.018 1.00 91.00 101 ASP A C 1
ATOM 720 O O . ASP A 1 101 ? 14.758 9.080 -12.645 1.00 91.00 101 ASP A O 1
ATOM 724 N N . LEU A 1 102 ? 14.200 6.907 -12.634 1.00 91.31 102 LEU A N 1
ATOM 725 C CA . LEU A 1 102 ? 14.024 6.802 -14.083 1.00 91.31 102 LEU A CA 1
ATOM 726 C C . LEU A 1 102 ? 12.950 7.758 -14.606 1.00 91.31 102 LEU A C 1
ATOM 728 O O . LEU A 1 102 ? 13.183 8.409 -15.624 1.00 91.31 102 LEU A O 1
ATOM 732 N N . ARG A 1 103 ? 11.822 7.911 -13.897 1.00 87.12 103 ARG A N 1
ATOM 733 C CA . ARG A 1 103 ? 10.789 8.911 -14.232 1.00 87.12 103 ARG A CA 1
ATOM 734 C C . ARG A 1 103 ? 11.397 10.308 -14.282 1.00 87.12 103 ARG A C 1
ATOM 736 O O . ARG A 1 103 ? 11.232 11.010 -15.272 1.00 87.12 103 ARG A O 1
ATOM 743 N N . THR A 1 104 ? 12.119 10.690 -13.230 1.00 87.31 104 THR A N 1
ATOM 744 C CA . THR A 1 104 ? 12.716 12.025 -13.099 1.00 87.31 104 THR A CA 1
ATOM 745 C C . THR A 1 104 ? 13.759 12.292 -14.182 1.00 87.31 104 THR A C 1
ATOM 747 O O . THR A 1 104 ? 13.835 13.399 -14.704 1.00 87.31 104 THR A O 1
ATOM 750 N N . ARG A 1 105 ? 14.554 11.278 -14.545 1.00 88.19 105 ARG A N 1
ATOM 751 C CA . ARG A 1 105 ? 15.642 11.407 -15.526 1.00 88.19 105 ARG A CA 1
ATOM 752 C C . ARG A 1 105 ? 15.179 11.390 -16.979 1.00 88.19 105 ARG A C 1
ATOM 754 O O . ARG A 1 105 ? 15.846 11.985 -17.816 1.00 88.19 105 ARG A O 1
ATOM 761 N N . THR A 1 106 ? 14.104 10.669 -17.289 1.00 86.81 106 THR A N 1
ATOM 762 C CA . THR A 1 106 ? 13.719 10.375 -18.683 1.00 86.81 106 THR A CA 1
ATOM 763 C C . THR A 1 106 ? 12.355 10.929 -19.079 1.00 86.81 106 THR A C 1
ATOM 765 O O . THR A 1 106 ? 12.061 11.001 -20.265 1.00 86.81 106 THR A O 1
ATOM 768 N N . GLY A 1 107 ? 11.511 11.314 -18.117 1.00 87.62 107 GLY A N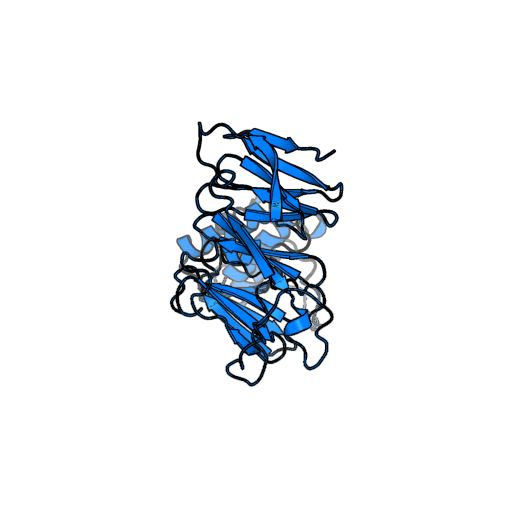 1
ATOM 769 C CA . GLY A 1 107 ? 10.128 11.712 -18.385 1.00 87.62 107 GLY A CA 1
ATOM 770 C C . GLY A 1 107 ? 9.217 10.559 -18.823 1.00 87.62 107 GLY A C 1
ATOM 771 O O . GLY A 1 107 ? 8.094 10.814 -19.246 1.00 87.62 107 GLY A O 1
ATOM 772 N N . ILE A 1 108 ? 9.677 9.305 -18.722 1.00 92.62 108 ILE A N 1
ATOM 773 C CA . ILE A 1 108 ? 8.942 8.131 -19.196 1.00 92.62 108 ILE A CA 1
ATOM 774 C C . ILE A 1 108 ? 7.612 7.934 -18.449 1.00 92.62 108 ILE A C 1
ATOM 776 O O . ILE A 1 108 ? 7.556 7.973 -17.212 1.00 92.62 108 ILE A O 1
ATOM 780 N N . GLY A 1 109 ? 6.541 7.677 -19.202 1.00 92.25 109 GLY A N 1
ATOM 781 C CA . GLY A 1 109 ? 5.264 7.222 -18.657 1.00 92.25 109 GLY A CA 1
ATOM 782 C C . GLY A 1 109 ? 5.397 5.808 -18.093 1.00 92.25 109 GLY A C 1
ATOM 783 O O . GLY A 1 109 ? 6.162 4.997 -18.605 1.00 92.25 109 GLY A O 1
ATOM 784 N N . ARG A 1 110 ? 4.691 5.479 -17.010 1.00 91.50 110 ARG A N 1
ATOM 785 C CA . ARG A 1 110 ? 4.841 4.171 -16.349 1.00 91.50 110 ARG A CA 1
ATOM 786 C C . ARG A 1 110 ? 3.480 3.575 -16.030 1.00 91.50 110 ARG A C 1
ATOM 788 O O . ARG A 1 110 ? 2.644 4.251 -15.441 1.00 91.50 110 ARG A O 1
ATOM 795 N N . VAL A 1 111 ? 3.296 2.305 -16.374 1.00 92.12 111 VAL A N 1
ATOM 796 C CA . VAL A 1 111 ? 2.132 1.502 -15.987 1.00 92.12 111 VAL A CA 1
ATOM 797 C C . VAL A 1 111 ? 2.631 0.371 -15.103 1.00 92.12 111 VAL A C 1
ATOM 799 O O . VAL A 1 111 ? 3.336 -0.519 -15.572 1.00 92.12 111 VAL A O 1
ATOM 802 N N . PHE A 1 112 ? 2.285 0.421 -13.819 1.00 88.75 112 PHE A N 1
ATOM 803 C CA . PHE A 1 112 ? 2.635 -0.622 -12.860 1.00 88.75 112 PHE A CA 1
ATOM 804 C C . PHE A 1 112 ? 1.477 -1.599 -12.692 1.00 88.75 112 PHE A C 1
ATOM 806 O O . PHE A 1 112 ? 0.339 -1.185 -12.473 1.00 88.75 112 PHE A O 1
ATOM 813 N N . ILE A 1 113 ? 1.785 -2.891 -12.734 1.00 88.25 113 ILE A N 1
ATOM 814 C CA . ILE A 1 113 ? 0.879 -3.966 -12.341 1.00 88.25 113 ILE A CA 1
ATOM 815 C C . ILE A 1 113 ? 1.465 -4.556 -11.063 1.00 88.25 113 ILE A C 1
ATOM 817 O O . ILE A 1 113 ? 2.588 -5.055 -11.068 1.00 88.25 113 ILE A O 1
ATOM 821 N N . SER A 1 114 ? 0.756 -4.427 -9.941 1.00 82.44 114 SER A N 1
ATOM 822 C CA . SER A 1 114 ? 1.190 -5.055 -8.697 1.00 82.44 114 SER A CA 1
ATOM 823 C C . SER A 1 114 ? 0.052 -5.276 -7.714 1.00 82.44 114 SER A C 1
ATOM 825 O O . SER A 1 114 ? -0.911 -4.509 -7.661 1.00 82.44 114 SER A O 1
ATOM 827 N N . HIS A 1 115 ? 0.202 -6.306 -6.889 1.00 73.25 115 HIS A N 1
ATOM 828 C CA . HIS A 1 115 ? -0.575 -6.498 -5.667 1.00 73.25 115 HIS A CA 1
ATOM 829 C C . HIS A 1 115 ? 0.013 -5.756 -4.448 1.00 73.25 115 HIS A C 1
ATOM 831 O O . HIS A 1 115 ? -0.638 -5.703 -3.401 1.00 73.25 115 HIS A O 1
ATOM 837 N N . ASP A 1 116 ? 1.217 -5.181 -4.554 1.00 72.69 116 ASP A N 1
ATOM 838 C CA . ASP A 1 116 ? 1.863 -4.440 -3.470 1.00 72.69 116 ASP A CA 1
ATOM 839 C C . ASP A 1 116 ? 1.388 -2.981 -3.418 1.00 72.69 116 ASP A C 1
ATOM 841 O O . ASP A 1 116 ? 1.776 -2.112 -4.203 1.00 72.69 116 ASP A O 1
ATOM 845 N N . LEU A 1 117 ? 0.564 -2.683 -2.418 1.00 67.69 117 LEU A N 1
ATOM 846 C CA . LEU A 1 117 ? 0.007 -1.350 -2.224 1.00 67.69 117 LEU A CA 1
ATOM 847 C C . LEU A 1 117 ? 1.051 -0.328 -1.729 1.00 67.69 117 LEU A C 1
ATOM 849 O O . LEU A 1 117 ? 0.835 0.878 -1.867 1.00 67.69 117 LEU A O 1
ATOM 853 N N . ALA A 1 118 ? 2.188 -0.772 -1.179 1.00 65.94 118 ALA A N 1
ATOM 854 C CA . ALA A 1 118 ? 3.291 0.115 -0.817 1.00 65.94 118 ALA A CA 1
ATOM 855 C C . ALA A 1 118 ? 3.998 0.674 -2.061 1.00 65.94 118 ALA A C 1
ATOM 857 O O . ALA A 1 118 ? 4.319 1.866 -2.078 1.00 65.94 118 ALA A O 1
ATOM 858 N N . LEU A 1 119 ? 4.168 -0.148 -3.107 1.00 73.12 119 LEU A N 1
ATOM 859 C CA . LEU A 1 119 ? 4.645 0.279 -4.427 1.00 73.12 119 LEU A CA 1
ATOM 860 C C . LEU A 1 119 ? 3.696 1.313 -5.027 1.00 73.12 119 LEU A C 1
ATOM 862 O O . LEU A 1 119 ? 4.130 2.412 -5.382 1.00 73.12 119 LEU A O 1
ATOM 866 N N . VAL A 1 120 ? 2.401 0.977 -5.080 1.00 72.88 120 VAL A N 1
ATOM 867 C CA . VAL A 1 120 ? 1.352 1.840 -5.646 1.00 72.88 120 VAL A CA 1
ATOM 868 C C . VAL A 1 120 ? 1.373 3.220 -4.989 1.00 72.88 120 VAL A C 1
ATOM 870 O O . VAL A 1 120 ? 1.356 4.235 -5.678 1.00 72.88 120 VAL A O 1
ATOM 873 N N . ARG A 1 121 ? 1.496 3.267 -3.657 1.00 69.19 121 ARG A N 1
ATOM 874 C CA . ARG A 1 121 ? 1.564 4.521 -2.894 1.00 69.19 121 ARG A CA 1
ATOM 875 C C . ARG A 1 121 ? 2.776 5.385 -3.247 1.00 69.19 121 ARG A C 1
ATOM 877 O O . ARG A 1 121 ? 2.702 6.601 -3.119 1.00 69.19 121 ARG A O 1
ATOM 884 N N . HIS A 1 122 ? 3.915 4.775 -3.569 1.00 72.50 122 HIS A N 1
ATOM 885 C CA . HIS A 1 122 ? 5.175 5.506 -3.696 1.00 72.50 122 HIS A CA 1
ATOM 886 C C . HIS A 1 122 ? 5.481 5.945 -5.129 1.00 72.50 122 HIS A C 1
ATOM 888 O O . HIS A 1 122 ? 6.141 6.964 -5.319 1.00 72.50 122 HIS A O 1
ATOM 894 N N . LEU A 1 123 ? 5.029 5.182 -6.128 1.00 79.38 123 LEU A N 1
ATOM 895 C CA . LEU A 1 123 ? 5.445 5.377 -7.518 1.00 79.38 123 LEU A CA 1
ATOM 896 C C . LEU A 1 123 ? 4.346 5.875 -8.450 1.00 79.38 123 LEU A C 1
ATOM 898 O O . LEU A 1 123 ? 4.692 6.445 -9.489 1.00 79.38 123 LEU A O 1
ATOM 902 N N . CYS A 1 124 ? 3.075 5.641 -8.128 1.00 81.31 124 CYS A N 1
ATOM 903 C CA . CYS A 1 124 ? 1.977 5.899 -9.050 1.00 81.31 124 CYS A CA 1
ATOM 904 C C . CYS A 1 124 ? 1.375 7.288 -8.844 1.00 81.31 124 CYS A C 1
ATOM 906 O O . CYS A 1 124 ? 1.237 7.753 -7.716 1.00 81.31 124 CYS A O 1
ATOM 908 N N . ASP A 1 125 ? 0.992 7.917 -9.954 1.00 77.88 125 ASP A N 1
ATOM 909 C CA . ASP A 1 125 ? 0.227 9.163 -9.964 1.00 77.88 125 ASP A CA 1
ATOM 910 C C . ASP A 1 125 ? -1.295 8.900 -10.054 1.00 77.88 125 ASP A C 1
ATOM 912 O O . ASP A 1 125 ? -2.071 9.796 -9.770 1.00 77.88 125 ASP A O 1
ATOM 916 N N . GLU A 1 126 ? -1.724 7.685 -10.417 1.00 76.06 126 GLU A N 1
ATOM 917 C CA . GLU A 1 126 ? -3.123 7.226 -10.509 1.00 76.06 126 GLU A CA 1
ATOM 918 C C . GLU A 1 126 ? -3.179 5.708 -10.240 1.00 76.06 126 GLU A C 1
ATOM 920 O O . GLU A 1 126 ? -2.181 5.002 -10.419 1.00 76.06 126 GLU A O 1
ATOM 925 N N . VAL A 1 127 ? -4.331 5.183 -9.805 1.00 76.81 127 VAL A N 1
ATOM 926 C CA . VAL A 1 127 ? -4.512 3.760 -9.467 1.00 76.81 127 VAL A CA 1
ATOM 927 C C . VAL A 1 127 ? -5.776 3.191 -10.094 1.00 76.81 127 VAL A C 1
ATOM 929 O O . VAL A 1 127 ? -6.891 3.662 -9.857 1.00 76.81 127 VAL A O 1
ATOM 932 N N . LEU A 1 128 ? -5.590 2.093 -10.826 1.00 75.00 128 LEU A N 1
ATOM 933 C CA . LEU A 1 128 ? -6.657 1.269 -11.375 1.00 75.00 128 LEU A CA 1
ATOM 934 C C . LEU A 1 128 ? -6.690 -0.066 -10.628 1.00 75.00 128 LEU A C 1
ATOM 936 O O . LEU A 1 128 ? -5.723 -0.822 -10.652 1.00 75.00 128 LEU A O 1
ATOM 940 N N . VAL A 1 129 ? -7.810 -0.382 -9.980 1.00 71.75 129 VAL A N 1
ATOM 941 C CA . VAL A 1 129 ? -8.034 -1.720 -9.414 1.00 71.75 129 VAL A CA 1
ATOM 942 C C . VAL A 1 129 ? -8.763 -2.550 -10.456 1.00 71.75 129 VAL A C 1
ATOM 944 O O . VAL A 1 129 ? -9.785 -2.114 -10.989 1.00 71.75 129 VAL A O 1
ATOM 947 N N . MET A 1 130 ? -8.256 -3.750 -10.734 1.00 68.25 130 MET A N 1
ATOM 948 C CA . MET A 1 130 ? -8.839 -4.666 -11.712 1.00 68.25 130 MET A CA 1
ATOM 949 C C . MET A 1 130 ? -9.314 -5.965 -11.062 1.00 68.25 130 MET A C 1
ATOM 951 O O . MET A 1 130 ? -8.685 -6.492 -10.146 1.00 68.25 130 MET A O 1
ATOM 955 N N . ARG A 1 131 ? -10.419 -6.519 -11.570 1.00 56.47 131 ARG A N 1
ATOM 956 C CA . ARG A 1 131 ? -10.920 -7.850 -11.202 1.00 56.47 131 ARG A CA 1
ATOM 957 C C . ARG A 1 131 ? -11.515 -8.539 -12.424 1.00 56.47 131 ARG A C 1
ATOM 959 O O . ARG A 1 131 ? -12.313 -7.943 -13.139 1.00 56.47 131 ARG A O 1
ATOM 966 N N . HIS A 1 132 ? -11.135 -9.797 -12.663 1.00 70.94 132 HIS A N 1
ATOM 967 C CA . HIS A 1 132 ? -11.585 -10.588 -13.822 1.00 70.94 132 HIS A CA 1
ATOM 968 C C . HIS A 1 132 ? -11.484 -9.823 -15.160 1.00 70.94 132 HIS A C 1
ATOM 970 O O . HIS A 1 132 ? -12.416 -9.828 -15.961 1.00 70.94 132 HIS A O 1
ATOM 976 N N . GLY A 1 133 ? -10.367 -9.118 -15.374 1.00 74.50 133 GLY A N 1
ATOM 977 C CA . GLY A 1 133 ? -10.104 -8.372 -16.609 1.00 74.50 133 GLY A CA 1
ATOM 978 C C . GLY A 1 133 ? -10.885 -7.063 -16.771 1.00 74.50 133 GLY A C 1
ATOM 979 O O . GLY A 1 133 ? -10.835 -6.465 -17.840 1.00 74.50 133 GLY A O 1
ATOM 980 N N . ARG A 1 134 ? -11.604 -6.594 -15.743 1.00 64.94 134 ARG A N 1
ATOM 981 C CA . ARG A 1 134 ? -12.323 -5.312 -15.767 1.00 64.94 134 ARG A CA 1
ATOM 982 C C . ARG A 1 134 ? -11.727 -4.344 -14.759 1.00 64.94 134 ARG A C 1
ATOM 984 O O . ARG A 1 134 ? -11.416 -4.751 -13.642 1.00 64.94 134 ARG A O 1
ATOM 991 N N . VAL A 1 135 ? -11.602 -3.074 -15.145 1.00 66.00 135 VAL A N 1
ATOM 992 C CA . VAL A 1 135 ? -11.331 -1.982 -14.201 1.00 66.00 135 VAL A CA 1
ATOM 993 C C . VAL A 1 135 ? -12.575 -1.794 -13.346 1.00 66.00 135 VAL A C 1
ATOM 995 O O . VAL A 1 135 ? -13.675 -1.625 -13.869 1.00 66.00 135 VAL A O 1
ATOM 998 N N . VAL A 1 136 ? -12.396 -1.861 -12.033 1.00 54.78 136 VAL A N 1
ATOM 999 C CA . VAL A 1 136 ? -13.486 -1.769 -11.056 1.00 54.78 136 VAL A CA 1
ATOM 1000 C C . VAL A 1 136 ? -13.402 -0.501 -10.219 1.00 54.78 136 VAL A C 1
ATOM 1002 O O . VAL A 1 136 ? -14.419 -0.037 -9.717 1.00 54.78 136 VAL A O 1
ATOM 1005 N N . VAL A 1 137 ? -12.211 0.086 -10.085 1.00 57.91 137 VAL A N 1
ATOM 1006 C CA . VAL A 1 137 ? -11.997 1.364 -9.398 1.00 57.91 137 VAL A CA 1
ATOM 1007 C C . VAL A 1 137 ? -10.916 2.143 -10.135 1.00 57.91 137 VAL A C 1
ATOM 1009 O O . VAL A 1 137 ? -9.895 1.563 -10.498 1.00 57.91 137 VAL A O 1
ATOM 1012 N N . HIS A 1 138 ? -11.140 3.444 -10.315 1.00 66.81 138 HIS A N 1
ATOM 1013 C CA . HIS A 1 138 ? -10.138 4.411 -10.753 1.00 66.81 138 HIS A CA 1
ATOM 1014 C C . HIS A 1 138 ? -10.086 5.549 -9.734 1.00 66.81 138 HIS A C 1
ATOM 1016 O O . HIS A 1 138 ? -11.111 6.177 -9.459 1.00 66.81 138 HIS A O 1
ATOM 1022 N N . VAL A 1 139 ? -8.920 5.769 -9.137 1.00 62.62 139 VAL A N 1
ATOM 1023 C CA . VAL A 1 139 ? -8.692 6.797 -8.117 1.00 62.62 139 VAL A CA 1
ATOM 1024 C C . VAL A 1 139 ? -7.311 7.418 -8.298 1.00 62.62 139 VAL A C 1
ATOM 1026 O O . VAL A 1 139 ? -6.392 6.751 -8.768 1.00 62.62 139 VAL A O 1
ATOM 1029 N N . ASP A 1 140 ? -7.154 8.665 -7.858 1.00 59.84 140 ASP A N 1
ATOM 1030 C CA . ASP A 1 140 ? -5.846 9.281 -7.596 1.00 59.84 140 ASP A CA 1
ATOM 1031 C C . ASP A 1 140 ? -5.007 8.362 -6.676 1.00 59.84 140 ASP A C 1
ATOM 1033 O O . ASP A 1 140 ? -5.576 7.488 -6.004 1.00 59.84 140 ASP A O 1
ATOM 1037 N N . PRO A 1 141 ? -3.674 8.533 -6.583 1.00 56.31 141 PRO A N 1
ATOM 1038 C CA . PRO A 1 141 ? -2.805 7.709 -5.767 1.00 56.31 141 PRO A CA 1
ATOM 1039 C C . PRO A 1 141 ? -3.025 8.125 -4.321 1.00 56.31 141 PRO A C 1
ATOM 1041 O O . PRO A 1 141 ? -2.302 8.942 -3.762 1.00 56.31 141 PRO A O 1
ATOM 1044 N N . LEU A 1 142 ? -4.127 7.606 -3.781 1.00 57.00 142 LEU A N 1
ATOM 1045 C CA . LEU A 1 142 ? -4.520 7.453 -2.393 1.00 57.00 142 LEU A CA 1
ATOM 1046 C C . LEU A 1 142 ? -3.637 8.302 -1.483 1.00 57.00 142 LEU A C 1
ATOM 1048 O O . LEU A 1 142 ? -2.696 7.790 -0.874 1.00 57.00 142 LEU A O 1
ATOM 1052 N N . GLY A 1 143 ? -3.889 9.619 -1.488 1.00 45.62 143 GLY A N 1
ATOM 1053 C CA . GLY A 1 143 ? -2.969 10.606 -0.925 1.00 45.62 143 GLY A CA 1
ATOM 1054 C C . GLY A 1 143 ? -2.564 10.193 0.480 1.00 45.62 143 GLY A C 1
ATOM 1055 O O . GLY A 1 143 ? -3.467 9.980 1.278 1.00 45.62 143 GLY A O 1
ATOM 1056 N N . ALA A 1 144 ? -1.249 10.012 0.690 1.00 35.91 144 ALA A N 1
ATOM 1057 C CA . ALA A 1 144 ? -0.414 9.648 1.860 1.00 35.91 144 ALA A CA 1
ATOM 1058 C C . ALA A 1 144 ? -0.991 8.830 3.052 1.00 35.91 144 ALA A C 1
ATOM 1060 O O . ALA A 1 144 ? -0.239 8.177 3.774 1.00 35.91 144 ALA A O 1
ATOM 1061 N N . GLU A 1 145 ? -2.296 8.809 3.270 1.00 46.28 145 GLU A N 1
ATOM 1062 C CA . GLU A 1 145 ? -3.028 8.206 4.373 1.00 46.28 145 GLU A CA 1
ATOM 1063 C C . GLU A 1 145 ? -4.177 7.289 3.909 1.00 46.28 145 GLU A C 1
ATOM 1065 O O . GLU A 1 145 ? -4.652 6.482 4.703 1.00 46.28 145 GLU A O 1
ATOM 1070 N N . GLN A 1 146 ? -4.604 7.374 2.643 1.00 50.12 146 GLN A N 1
ATOM 1071 C CA . GLN A 1 146 ? -5.870 6.806 2.162 1.00 50.12 146 GLN A CA 1
ATOM 1072 C C . GLN A 1 146 ? -5.748 5.498 1.398 1.00 50.12 146 GLN A C 1
ATOM 1074 O O . GLN A 1 146 ? -6.581 5.194 0.548 1.00 50.12 146 GLN A O 1
ATOM 1079 N N . LEU A 1 147 ? -4.773 4.656 1.722 1.00 46.81 147 LEU A N 1
ATOM 1080 C CA . LEU A 1 147 ? -4.932 3.264 1.346 1.00 46.81 147 LEU A CA 1
ATOM 1081 C C . LEU A 1 147 ? -6.042 2.654 2.201 1.00 46.81 147 LEU A C 1
ATOM 1083 O O . LEU A 1 147 ? -5.828 2.158 3.307 1.00 46.81 147 LEU A O 1
ATOM 1087 N N . VAL A 1 148 ? -7.243 2.710 1.630 1.00 46.31 148 VAL A N 1
ATOM 1088 C CA . VAL A 1 148 ? -8.123 1.567 1.424 1.00 46.31 148 VAL A CA 1
ATOM 1089 C C . VAL A 1 148 ? -7.417 0.304 1.900 1.00 46.31 148 VAL A C 1
ATOM 1091 O O . VAL A 1 148 ? -6.692 -0.343 1.146 1.00 46.31 148 VAL A O 1
ATOM 1094 N N . ARG A 1 149 ? -7.682 -0.145 3.125 1.00 46.97 149 ARG A N 1
ATOM 1095 C CA . ARG A 1 149 ? -7.673 -1.591 3.328 1.00 46.97 149 ARG A CA 1
ATOM 1096 C C . ARG A 1 149 ? -8.878 -2.132 2.553 1.00 46.97 149 ARG A C 1
ATOM 1098 O O . ARG A 1 149 ? -9.836 -2.628 3.128 1.00 46.97 149 ARG A O 1
ATOM 1105 N N . ALA A 1 150 ? -8.787 -2.081 1.220 1.00 42.22 150 ALA A N 1
ATOM 1106 C CA . ALA A 1 150 ? -9.376 -3.021 0.280 1.00 42.22 150 ALA A CA 1
ATOM 1107 C C . ALA A 1 150 ? -8.638 -4.351 0.456 1.00 42.22 150 ALA A C 1
ATOM 1109 O O . ALA A 1 150 ? -8.187 -4.980 -0.488 1.00 42.22 150 ALA A O 1
ATOM 1110 N N . VAL A 1 151 ? -8.483 -4.777 1.704 1.00 42.03 151 VAL A N 1
ATOM 1111 C CA . VAL A 1 151 ? -8.268 -6.165 2.017 1.00 42.03 151 VAL A CA 1
ATOM 1112 C C . VAL A 1 151 ? -9.639 -6.599 2.456 1.00 42.03 151 VAL A C 1
ATOM 1114 O O . VAL A 1 151 ? -10.100 -6.285 3.553 1.00 42.03 151 VAL A O 1
ATOM 1117 N N . ALA A 1 152 ? -10.317 -7.239 1.509 1.00 48.28 152 ALA A N 1
ATOM 1118 C CA . ALA A 1 152 ? -11.506 -8.010 1.757 1.00 48.28 152 ALA A CA 1
ATOM 1119 C C . ALA A 1 152 ? -11.318 -8.759 3.079 1.00 48.28 152 ALA A C 1
ATOM 1121 O O . ALA A 1 152 ? -10.547 -9.712 3.151 1.00 48.28 152 ALA A O 1
ATOM 1122 N N . ALA A 1 153 ? -12.057 -8.372 4.114 1.00 43.72 153 ALA A N 1
ATOM 1123 C CA . ALA A 1 153 ? -12.188 -9.172 5.329 1.00 43.72 153 ALA A CA 1
ATOM 1124 C C . ALA A 1 153 ? -13.007 -10.455 5.057 1.00 43.72 153 ALA A C 1
ATOM 1126 O O . ALA A 1 153 ? -13.860 -10.847 5.840 1.00 43.72 153 ALA A O 1
ATOM 1127 N N . GLY A 1 154 ? -12.841 -11.056 3.872 1.00 48.09 154 GLY A N 1
ATOM 1128 C CA . GLY A 1 154 ? -13.725 -12.076 3.320 1.00 48.09 154 GLY A CA 1
ATOM 1129 C C . GLY A 1 154 ? -15.085 -11.540 2.853 1.00 48.09 154 GLY A C 1
ATOM 1130 O O . GLY A 1 154 ? -16.015 -12.323 2.676 1.00 48.09 154 GLY A O 1
ATOM 1131 N N . HIS A 1 155 ? -15.250 -10.220 2.678 1.00 50.78 155 HIS A N 1
ATOM 1132 C CA . HIS A 1 155 ? -16.566 -9.610 2.413 1.00 50.78 155 HIS A CA 1
ATOM 1133 C C . HIS A 1 155 ? -16.756 -8.987 1.019 1.00 50.78 155 HIS A C 1
ATOM 1135 O O . HIS A 1 155 ? -17.879 -8.598 0.703 1.00 50.78 155 HIS A O 1
ATOM 1141 N N . GLY A 1 156 ? -15.715 -8.938 0.176 1.00 54.56 156 GLY A N 1
ATOM 1142 C CA . GLY A 1 156 ? -15.814 -8.483 -1.223 1.00 54.56 156 GLY A CA 1
ATOM 1143 C C . GLY A 1 156 ? -16.011 -6.973 -1.420 1.00 54.56 156 GLY A C 1
ATOM 1144 O O . GLY A 1 156 ? -16.412 -6.557 -2.501 1.00 54.56 156 GLY A O 1
ATOM 1145 N N . GLN A 1 157 ? -15.749 -6.159 -0.391 1.00 59.66 157 GLN A N 1
ATOM 1146 C CA . GLN A 1 157 ? -15.974 -4.709 -0.401 1.00 59.66 157 GLN A CA 1
ATOM 1147 C C . GLN A 1 157 ? -14.703 -3.938 -0.026 1.00 59.66 157 GLN A C 1
ATOM 1149 O O . GLN A 1 157 ? -13.906 -4.416 0.783 1.00 59.66 157 GLN A O 1
ATOM 1154 N N . ALA A 1 158 ? -14.549 -2.739 -0.588 1.00 64.25 158 ALA A N 1
ATOM 1155 C CA . ALA A 1 158 ? -13.545 -1.751 -0.194 1.00 64.25 158 ALA A CA 1
ATOM 1156 C C . ALA A 1 158 ? -14.195 -0.593 0.569 1.00 64.25 158 ALA A C 1
ATOM 1158 O O . ALA A 1 158 ? -15.308 -0.194 0.232 1.00 64.25 158 ALA A O 1
ATOM 1159 N N . PHE A 1 159 ? -13.490 -0.034 1.556 1.00 65.94 159 PHE A N 1
ATOM 1160 C CA . PHE A 1 159 ? -13.965 1.101 2.353 1.00 65.94 159 PHE A CA 1
ATOM 1161 C C . PHE A 1 159 ? -13.045 2.309 2.184 1.00 65.94 159 PHE A C 1
ATOM 1163 O O . PHE A 1 159 ? -11.824 2.176 2.280 1.00 65.94 159 PHE A O 1
ATOM 1170 N N . LEU A 1 160 ? -13.644 3.477 1.950 1.00 65.12 160 LEU A N 1
ATOM 1171 C CA . LEU A 1 160 ? -12.957 4.743 1.696 1.00 65.12 160 LEU A CA 1
ATOM 1172 C C . LEU A 1 160 ? -13.402 5.802 2.703 1.00 65.12 160 LEU A C 1
ATOM 1174 O O . LEU A 1 160 ? -14.595 6.099 2.777 1.00 65.12 160 LEU A O 1
ATOM 1178 N N . GLY A 1 161 ? -12.450 6.376 3.441 1.00 62.34 161 GLY A N 1
ATOM 1179 C CA . GLY A 1 161 ? -12.666 7.534 4.308 1.00 62.34 161 GLY A CA 1
ATOM 1180 C C . GLY A 1 161 ? -12.344 8.844 3.587 1.00 62.34 161 GLY A C 1
ATOM 1181 O O . GLY A 1 161 ? -11.336 8.942 2.891 1.00 62.34 161 GLY A O 1
ATOM 1182 N N . GLY A 1 162 ? -13.221 9.837 3.715 1.00 54.97 162 GLY A N 1
ATOM 1183 C CA . GLY A 1 162 ? -13.103 11.128 3.047 1.00 54.97 162 GLY A CA 1
ATOM 1184 C C . GLY A 1 162 ? -12.272 12.134 3.837 1.00 54.97 162 GLY A C 1
ATOM 1185 O O . GLY A 1 162 ? -12.847 12.966 4.541 1.00 54.97 162 GLY A O 1
ATOM 1186 N N . ASP A 1 163 ? -10.950 12.115 3.652 1.00 51.97 163 ASP A N 1
ATOM 1187 C CA . ASP A 1 163 ? -10.092 13.265 3.976 1.00 51.97 163 ASP A CA 1
ATOM 1188 C C . ASP A 1 163 ? -9.777 14.040 2.705 1.00 51.97 163 ASP A C 1
ATOM 1190 O O . ASP A 1 163 ? -9.019 13.583 1.857 1.00 51.97 163 ASP A O 1
ATOM 1194 N N . ASN A 1 164 ? -10.399 15.211 2.554 1.00 42.53 164 ASN A N 1
ATOM 1195 C CA . ASN A 1 164 ? -10.116 16.220 1.523 1.00 42.53 164 ASN A CA 1
ATOM 1196 C C . ASN A 1 164 ? -10.072 15.761 0.045 1.00 42.53 164 ASN A C 1
ATOM 1198 O O . ASN A 1 164 ? -9.719 16.567 -0.817 1.00 42.53 164 ASN A O 1
ATOM 1202 N N . ALA A 1 165 ? -10.434 14.524 -0.297 1.00 38.97 165 ALA A N 1
ATOM 1203 C CA . ALA A 1 165 ? -10.319 14.056 -1.669 1.00 38.97 165 ALA A CA 1
ATOM 1204 C C . ALA A 1 165 ? -11.505 14.563 -2.496 1.00 38.97 165 ALA A C 1
ATOM 1206 O O . ALA A 1 165 ? -12.664 14.245 -2.226 1.00 38.97 165 ALA A O 1
ATOM 1207 N N . LYS A 1 166 ? -11.194 15.319 -3.553 1.00 37.62 166 LYS A N 1
ATOM 1208 C CA . LYS A 1 166 ? -12.154 15.865 -4.527 1.00 37.62 166 LYS A CA 1
ATOM 1209 C C . LYS A 1 166 ? -13.090 14.801 -5.135 1.00 37.62 166 LYS A C 1
ATOM 1211 O O . LYS A 1 166 ? -14.146 15.165 -5.640 1.00 37.62 166 LYS A O 1
ATOM 1216 N N . ALA A 1 167 ? -12.733 13.514 -5.061 1.00 43.62 167 ALA A N 1
ATOM 1217 C CA . ALA A 1 167 ? -13.483 12.397 -5.638 1.00 43.62 167 ALA A CA 1
ATOM 1218 C C . ALA A 1 167 ? -14.210 11.489 -4.618 1.00 43.62 167 ALA A C 1
ATOM 1220 O O . ALA A 1 167 ? -15.142 10.785 -5.005 1.00 43.62 167 ALA A O 1
ATOM 1221 N N . THR A 1 168 ? -13.846 11.485 -3.323 1.00 48.34 168 THR A N 1
ATOM 1222 C CA . THR A 1 168 ? -14.434 10.546 -2.338 1.00 48.34 168 THR A CA 1
ATOM 1223 C C . THR A 1 168 ? -15.608 11.122 -1.552 1.00 48.34 168 THR A C 1
ATOM 1225 O O . THR A 1 168 ? -16.069 10.466 -0.626 1.00 48.34 168 THR A O 1
ATOM 1228 N N . GLY A 1 169 ? -16.154 12.280 -1.936 1.00 56.00 169 GLY A N 1
ATOM 1229 C CA . GLY A 1 169 ? -17.340 12.886 -1.318 1.00 56.00 169 GLY A CA 1
ATOM 1230 C C . GLY A 1 169 ? -17.019 13.986 -0.296 1.00 56.00 169 GLY A C 1
ATOM 1231 O O . GLY A 1 169 ? -15.888 14.466 -0.235 1.00 56.00 169 GLY A O 1
ATOM 1232 N N . PRO A 1 170 ? -18.018 14.451 0.478 1.00 59.12 170 PRO A N 1
ATOM 1233 C CA . PRO A 1 170 ? -17.808 15.514 1.451 1.00 59.12 170 PRO A CA 1
ATOM 1234 C C . PRO A 1 170 ? -16.912 15.032 2.603 1.00 59.12 170 PRO A C 1
ATOM 1236 O O . PRO A 1 170 ? -16.943 13.861 2.989 1.00 59.12 170 PRO A O 1
ATOM 1239 N N . ARG A 1 171 ? -16.106 15.951 3.145 1.00 69.44 171 ARG A N 1
ATOM 1240 C CA . ARG A 1 171 ? -15.160 15.685 4.238 1.00 69.44 171 ARG A CA 1
ATOM 1241 C C . ARG A 1 171 ? -15.862 15.019 5.426 1.00 69.44 171 ARG A C 1
ATOM 1243 O O . ARG A 1 171 ? -16.949 15.438 5.818 1.00 69.44 171 ARG A O 1
ATOM 1250 N N . GLY A 1 172 ? -15.235 13.988 5.993 1.00 69.56 172 GLY A N 1
ATOM 1251 C CA . GLY A 1 172 ? -15.807 13.249 7.120 1.00 69.56 172 GLY A CA 1
ATOM 1252 C C . GLY A 1 172 ? -16.938 12.294 6.729 1.00 69.56 172 GLY A C 1
ATOM 1253 O O . GLY A 1 172 ? -17.803 12.020 7.561 1.00 69.56 172 GLY A O 1
ATOM 1254 N N . GLY A 1 173 ? -16.949 11.809 5.482 1.00 74.75 173 GLY A N 1
ATOM 1255 C CA . GLY A 1 173 ? -17.806 10.715 5.023 1.00 74.75 173 GLY A CA 1
ATOM 1256 C C . GLY A 1 173 ? -17.052 9.403 4.798 1.00 74.75 173 GLY A C 1
ATOM 1257 O O . GLY A 1 173 ? -15.840 9.388 4.603 1.00 74.75 173 GLY A O 1
ATOM 1258 N N . LEU A 1 174 ? -17.786 8.295 4.820 1.00 77.31 174 LEU A N 1
ATOM 1259 C CA . LEU A 1 174 ? -17.310 6.934 4.592 1.00 77.31 174 LEU A CA 1
ATOM 1260 C C . LEU A 1 174 ? -18.130 6.307 3.464 1.00 77.31 174 LEU A C 1
ATOM 1262 O O . LEU A 1 174 ? -19.357 6.386 3.477 1.00 77.31 174 LEU A O 1
ATOM 1266 N N . ALA A 1 175 ? -17.482 5.647 2.511 1.00 74.00 175 ALA A N 1
ATOM 1267 C CA . ALA A 1 175 ? -18.172 4.904 1.460 1.00 74.00 175 ALA A CA 1
ATOM 1268 C C . ALA A 1 175 ? -17.687 3.463 1.373 1.00 74.00 175 ALA A C 1
ATOM 1270 O O . ALA A 1 175 ? -16.500 3.190 1.564 1.00 74.00 175 ALA A O 1
ATOM 1271 N N . ALA A 1 176 ? -18.607 2.563 1.031 1.00 74.12 176 ALA A N 1
ATOM 1272 C CA . ALA A 1 176 ? -18.278 1.202 0.643 1.00 74.12 176 ALA A CA 1
ATOM 1273 C C . ALA A 1 176 ? -18.487 0.991 -0.846 1.00 74.12 176 ALA A C 1
ATOM 1275 O O . ALA A 1 176 ? -19.469 1.450 -1.428 1.00 74.12 176 ALA A O 1
ATOM 1276 N N . TRP A 1 177 ? -17.580 0.224 -1.428 1.00 69.38 177 TRP A N 1
ATOM 1277 C CA . TRP A 1 177 ? -17.557 -0.097 -2.842 1.00 69.38 177 TRP A CA 1
ATOM 1278 C C . TRP A 1 177 ? -17.606 -1.601 -3.035 1.00 69.38 177 TRP A C 1
ATOM 1280 O O . TRP A 1 177 ? -16.878 -2.347 -2.376 1.00 69.38 177 TRP A O 1
ATOM 1290 N N . ASP A 1 178 ? -18.454 -2.037 -3.959 1.00 63.88 178 ASP A N 1
ATOM 1291 C CA . ASP A 1 178 ? -18.402 -3.382 -4.506 1.00 63.88 178 ASP A CA 1
ATOM 1292 C C . ASP A 1 178 ? -17.316 -3.400 -5.573 1.00 63.88 178 ASP A C 1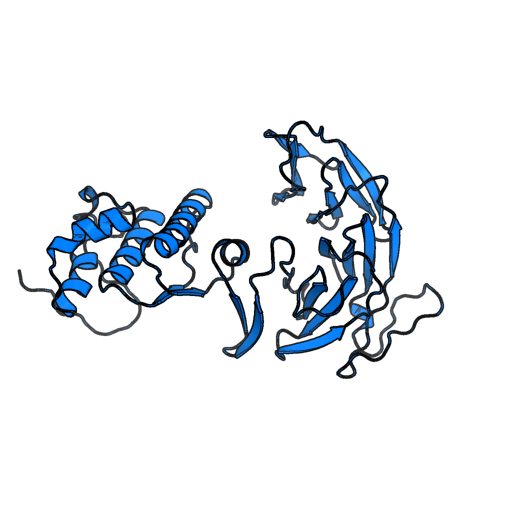
ATOM 1294 O O . ASP A 1 178 ? -17.516 -2.945 -6.702 1.00 63.88 178 ASP A O 1
ATOM 1298 N N . LEU A 1 179 ? -16.154 -3.933 -5.204 1.00 57.94 179 LEU A N 1
ATOM 1299 C CA . LEU A 1 179 ? -15.043 -4.078 -6.134 1.00 57.94 179 LEU A CA 1
ATOM 1300 C C . LEU A 1 179 ? -15.347 -5.088 -7.244 1.00 57.94 179 LEU A C 1
ATOM 1302 O O . LEU A 1 179 ? -14.653 -5.095 -8.243 1.00 57.94 179 LEU A O 1
ATOM 1306 N N . ALA A 1 180 ? -16.331 -5.977 -7.106 1.00 52.47 180 ALA A N 1
ATOM 1307 C CA . ALA A 1 180 ? -16.717 -6.880 -8.187 1.00 52.47 180 ALA A CA 1
ATOM 1308 C C . ALA A 1 180 ? -17.584 -6.185 -9.236 1.00 52.47 180 ALA A C 1
ATOM 1310 O O . ALA A 1 180 ? -17.417 -6.438 -10.428 1.00 52.47 180 ALA A O 1
ATOM 1311 N N . ALA A 1 181 ? -18.507 -5.339 -8.787 1.00 59.53 181 ALA A N 1
ATOM 1312 C CA . ALA A 1 181 ? -19.446 -4.636 -9.652 1.00 59.53 181 ALA A CA 1
ATOM 1313 C C . ALA A 1 181 ? -18.952 -3.249 -10.099 1.00 59.53 181 ALA A C 1
ATOM 1315 O O . ALA A 1 181 ? -19.582 -2.641 -10.959 1.00 59.53 181 ALA A O 1
ATOM 1316 N N . GLY A 1 182 ? -17.851 -2.751 -9.527 1.00 57.50 182 GLY A N 1
ATOM 1317 C CA . GLY A 1 182 ? -17.283 -1.442 -9.849 1.00 57.50 182 GLY A CA 1
ATOM 1318 C C . GLY A 1 182 ? -18.205 -0.276 -9.493 1.00 57.50 182 GLY A C 1
ATOM 1319 O O . GLY A 1 182 ? -18.259 0.717 -10.212 1.00 57.50 182 GLY A O 1
ATOM 1320 N N . ARG A 1 183 ? -18.978 -0.411 -8.410 1.00 66.62 183 ARG A N 1
ATOM 1321 C CA . ARG A 1 183 ? -19.973 0.588 -7.998 1.00 66.62 183 ARG A CA 1
ATOM 1322 C C . ARG A 1 183 ? -19.951 0.844 -6.499 1.00 66.62 183 ARG A C 1
ATOM 1324 O O . ARG A 1 183 ? -19.638 -0.041 -5.698 1.00 66.62 183 ARG A O 1
ATOM 1331 N N . GLU A 1 184 ? -20.337 2.057 -6.128 1.00 72.25 184 GLU A N 1
ATOM 1332 C CA . GLU A 1 184 ? -20.578 2.439 -4.741 1.00 72.25 184 GLU A CA 1
ATOM 1333 C C . GLU A 1 184 ? -21.814 1.696 -4.214 1.00 72.25 184 GLU A C 1
ATOM 1335 O O . GLU A 1 184 ? -22.884 1.731 -4.812 1.00 72.25 184 GLU A O 1
ATOM 1340 N N . LEU A 1 185 ? -21.682 1.007 -3.083 1.00 72.38 185 LEU A N 1
ATOM 1341 C CA . LEU A 1 185 ? -22.801 0.317 -2.440 1.00 72.38 185 LEU A CA 1
ATOM 1342 C C . LEU A 1 185 ? -23.612 1.260 -1.562 1.00 72.38 185 LEU A C 1
ATOM 1344 O O . LEU A 1 185 ? -24.843 1.224 -1.550 1.00 72.38 185 LEU A O 1
ATOM 1348 N N . TRP A 1 186 ? -22.900 2.068 -0.783 1.00 76.31 186 TRP A N 1
ATOM 1349 C CA . TRP A 1 186 ? -23.468 3.042 0.131 1.00 76.31 186 TRP A CA 1
ATOM 1350 C C . TRP A 1 186 ? -22.412 4.067 0.527 1.00 76.31 186 TRP A C 1
ATOM 1352 O O . TRP A 1 186 ? -21.204 3.848 0.396 1.00 76.31 186 TRP A O 1
ATOM 1362 N N . ARG A 1 187 ? -22.899 5.176 1.077 1.00 77.00 187 ARG A N 1
ATOM 1363 C CA . ARG A 1 187 ? -22.097 6.290 1.558 1.00 77.00 187 ARG A CA 1
ATOM 1364 C C . ARG A 1 187 ? -22.769 6.929 2.765 1.00 77.00 187 ARG A C 1
ATOM 1366 O O . ARG A 1 187 ? -23.983 7.128 2.757 1.00 77.00 187 ARG A O 1
ATOM 1373 N N . THR A 1 188 ? -21.987 7.234 3.792 1.00 74.38 188 THR A N 1
ATOM 1374 C CA . THR A 1 188 ? -22.420 8.066 4.917 1.00 74.38 188 THR A CA 1
ATOM 1375 C C . THR A 1 188 ? -22.379 9.539 4.514 1.00 74.38 188 THR A C 1
ATOM 1377 O O . THR A 1 188 ? -21.685 9.919 3.568 1.00 74.38 188 THR A O 1
ATOM 1380 N N . GLY A 1 189 ? -23.103 10.386 5.244 1.00 71.12 189 GLY A N 1
ATOM 1381 C CA . GLY A 1 189 ? -22.929 11.830 5.134 1.00 71.12 189 GLY A CA 1
ATOM 1382 C C . GLY A 1 189 ? -21.623 12.267 5.798 1.00 71.12 189 GLY A C 1
ATOM 1383 O O . GLY A 1 189 ? -20.699 11.475 5.976 1.00 71.12 189 GLY A O 1
ATOM 1384 N N . THR A 1 190 ? -21.563 13.523 6.225 1.00 73.25 190 THR A N 1
ATOM 1385 C CA . THR A 1 19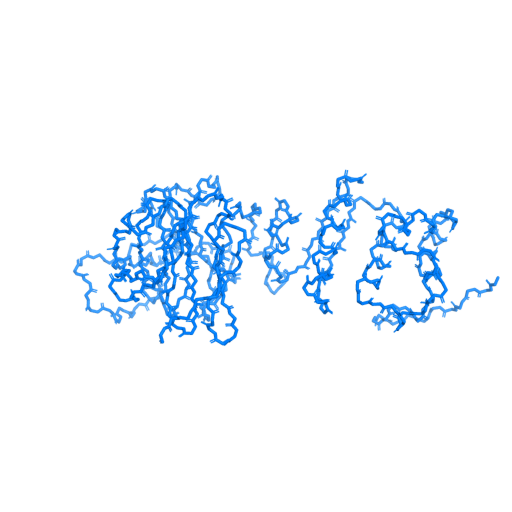0 ? -20.434 14.087 6.985 1.00 73.25 190 THR A CA 1
ATOM 1386 C C . THR A 1 190 ? -20.487 13.719 8.471 1.00 73.25 190 THR A C 1
ATOM 1388 O O . THR A 1 190 ? -20.104 14.515 9.327 1.00 73.25 190 THR A O 1
ATOM 1391 N N . ASP A 1 191 ? -21.005 12.534 8.802 1.00 73.00 191 ASP A N 1
ATOM 1392 C CA . ASP A 1 191 ? -21.295 12.086 10.170 1.00 73.00 191 ASP A CA 1
ATOM 1393 C C . ASP A 1 191 ? -20.045 12.032 11.071 1.00 73.00 191 ASP A C 1
ATOM 1395 O O . ASP A 1 191 ? -20.170 11.954 12.298 1.00 73.00 191 ASP A O 1
ATOM 1399 N N . PHE A 1 192 ? -18.847 12.046 10.476 1.00 77.38 192 PHE A N 1
ATOM 1400 C CA . PHE A 1 192 ? -17.559 12.035 11.172 1.00 77.38 192 PHE A CA 1
ATOM 1401 C C . PHE A 1 192 ? -16.888 13.419 11.238 1.00 77.38 192 PHE A C 1
ATOM 1403 O O . PHE A 1 192 ? -15.924 13.582 11.975 1.00 77.38 192 PHE A O 1
ATOM 1410 N N . GLY A 1 193 ? -17.406 14.422 10.517 1.00 73.12 193 GLY A N 1
ATOM 1411 C CA . GLY A 1 193 ? -17.035 15.839 10.631 1.00 73.12 193 GLY A CA 1
ATOM 1412 C C . GLY A 1 193 ? -15.612 16.203 10.186 1.00 73.12 193 GLY A C 1
ATOM 1413 O O . GLY A 1 193 ? -15.428 16.855 9.159 1.00 73.12 193 GLY A O 1
ATOM 1414 N N . SER A 1 194 ? -14.604 15.823 10.973 1.00 75.31 194 SER A N 1
ATOM 1415 C CA . SER A 1 194 ? -13.210 16.269 10.830 1.00 75.31 194 SER A CA 1
ATOM 1416 C C . SER A 1 194 ? -12.446 15.564 9.707 1.00 75.31 194 SER A C 1
ATOM 1418 O O . SER A 1 194 ? -11.459 16.114 9.198 1.00 75.31 194 SER A O 1
ATOM 1420 N N . GLY A 1 195 ? -12.938 14.395 9.290 1.00 76.94 195 GLY A N 1
ATOM 1421 C CA . GLY A 1 195 ? -12.217 13.484 8.413 1.00 76.94 195 GLY A CA 1
ATOM 1422 C C . GLY A 1 195 ? -11.942 12.129 9.070 1.00 76.94 195 GLY A C 1
ATOM 1423 O O . GLY A 1 195 ? -12.141 11.988 10.269 1.00 76.94 195 GLY A O 1
ATOM 1424 N N . ILE A 1 196 ? -11.506 11.127 8.313 1.00 79.50 196 ILE A N 1
ATOM 1425 C CA . ILE A 1 196 ? -11.152 9.784 8.783 1.00 79.50 196 ILE A CA 1
ATOM 1426 C C . ILE A 1 196 ?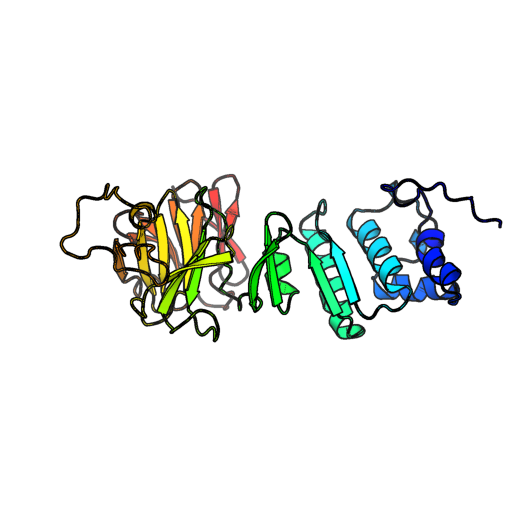 -9.669 9.523 8.490 1.00 79.50 196 ILE A C 1
ATOM 1428 O O . ILE A 1 196 ? -9.312 9.238 7.348 1.00 79.50 196 ILE A O 1
ATOM 1432 N N . SER A 1 197 ? -8.834 9.522 9.535 1.00 76.06 197 SER A N 1
ATOM 1433 C CA . SER A 1 197 ? -7.376 9.348 9.425 1.00 76.06 197 SER A CA 1
ATOM 1434 C C . SER A 1 197 ? -6.943 7.886 9.281 1.00 76.06 197 SER A C 1
ATOM 1436 O O . SER A 1 197 ? -5.861 7.571 8.770 1.00 76.06 197 SER A O 1
ATOM 1438 N N . SER A 1 198 ? -7.753 6.951 9.785 1.00 77.38 198 SER A N 1
ATOM 1439 C CA . SER A 1 198 ? -7.423 5.529 9.745 1.00 77.38 198 SER A CA 1
ATOM 1440 C C . SER A 1 198 ? -8.649 4.635 9.789 1.00 77.38 198 SER A C 1
ATOM 1442 O O . SER A 1 198 ? -9.634 4.946 10.454 1.00 77.38 198 SER A O 1
ATOM 1444 N N . LEU A 1 199 ? -8.552 3.499 9.095 1.00 80.62 199 LEU A N 1
ATOM 1445 C CA . LEU A 1 199 ? -9.563 2.451 9.030 1.00 80.62 199 LEU A CA 1
ATOM 1446 C C . LEU A 1 199 ? -8.904 1.069 9.107 1.00 80.62 199 LEU A C 1
ATOM 1448 O O . LEU A 1 199 ? -7.903 0.808 8.434 1.00 80.62 199 LEU A O 1
ATOM 1452 N N . VAL A 1 200 ? -9.499 0.152 9.868 1.00 78.50 200 VAL A N 1
ATOM 1453 C CA . VAL A 1 200 ? -9.127 -1.271 9.892 1.00 78.50 200 VAL A CA 1
ATOM 1454 C C . VAL A 1 200 ? -10.358 -2.148 10.039 1.00 78.50 200 VAL A C 1
ATOM 1456 O O . VAL A 1 200 ? -11.334 -1.768 10.677 1.00 78.50 200 VAL A O 1
ATOM 1459 N N . VAL A 1 201 ? -10.308 -3.351 9.475 1.00 78.88 201 VAL A N 1
ATOM 1460 C CA . VAL A 1 201 ? -11.380 -4.336 9.633 1.00 78.88 201 VAL A CA 1
ATOM 1461 C C . VAL A 1 201 ? -10.911 -5.446 10.561 1.00 78.88 201 VAL A C 1
ATOM 1463 O O . VAL A 1 201 ? -9.814 -5.981 10.395 1.00 78.88 201 VAL A O 1
ATOM 1466 N N . HIS A 1 202 ? -11.754 -5.804 11.524 1.00 79.69 202 HIS A N 1
ATOM 1467 C CA . HIS A 1 202 ? -11.558 -6.966 12.375 1.00 79.69 202 HIS A CA 1
ATOM 1468 C C . HIS A 1 202 ? -12.876 -7.735 12.513 1.00 79.69 202 HIS A C 1
ATOM 1470 O O . HIS A 1 202 ? -13.897 -7.192 12.939 1.00 79.69 202 HIS A O 1
ATOM 1476 N N . GLY A 1 203 ? -12.867 -9.006 12.103 1.00 78.31 203 GLY A N 1
ATOM 1477 C CA . GLY A 1 203 ? -14.089 -9.795 11.982 1.00 78.31 203 GLY A CA 1
ATOM 1478 C C . GLY A 1 203 ? -15.065 -9.144 11.000 1.00 78.31 203 GLY A C 1
ATOM 1479 O O . GLY A 1 203 ? -14.726 -8.900 9.848 1.00 78.31 203 GLY A O 1
ATOM 1480 N N . HIS A 1 204 ? -16.271 -8.844 11.474 1.00 77.12 204 HIS A N 1
ATOM 1481 C CA . HIS A 1 204 ? -17.344 -8.224 10.691 1.00 77.12 204 HIS A CA 1
ATOM 1482 C C . HIS A 1 204 ? -17.502 -6.718 10.971 1.00 77.12 204 HIS A C 1
ATOM 1484 O O . HIS A 1 204 ? -18.530 -6.131 10.629 1.00 77.12 204 HIS A O 1
ATOM 1490 N N . ARG A 1 205 ? -16.523 -6.097 11.639 1.00 81.31 205 ARG A N 1
ATOM 1491 C CA . ARG A 1 205 ? -16.567 -4.687 12.028 1.00 81.31 205 ARG A CA 1
ATOM 1492 C C . ARG A 1 205 ? -15.454 -3.900 11.363 1.00 81.31 205 ARG A C 1
ATOM 1494 O O . ARG A 1 205 ? -14.300 -4.326 11.344 1.00 81.31 205 ARG A O 1
ATOM 1501 N N . LEU A 1 206 ? -15.820 -2.734 10.854 1.00 84.19 206 LEU A N 1
ATOM 1502 C CA . LEU A 1 206 ? -14.888 -1.707 10.420 1.00 84.19 206 LEU A CA 1
ATOM 1503 C C . LEU A 1 206 ? -14.694 -0.727 11.576 1.00 84.19 206 LEU A C 1
ATOM 1505 O O . LEU A 1 206 ? -15.655 -0.138 12.057 1.00 84.19 206 LEU A O 1
ATOM 1509 N N . TYR A 1 207 ? -13.456 -0.553 12.001 1.00 86.12 207 TYR A N 1
ATOM 1510 C CA . TYR A 1 207 ? -13.045 0.423 12.997 1.00 86.12 207 TYR A CA 1
ATOM 1511 C C . TYR A 1 207 ? -12.372 1.591 12.299 1.00 86.12 207 TYR A C 1
ATOM 1513 O O . TYR A 1 207 ? -11.653 1.390 11.318 1.00 86.12 207 TYR A O 1
ATOM 1521 N N . GLY A 1 208 ? -12.570 2.794 12.820 1.00 85.31 208 GLY A N 1
ATOM 1522 C CA . GLY A 1 208 ? -11.874 3.973 12.342 1.00 85.31 208 GLY A CA 1
ATOM 1523 C C . GLY A 1 208 ? -11.550 4.958 13.443 1.00 85.31 208 GLY A C 1
ATOM 1524 O O . GLY A 1 208 ? -12.124 4.897 14.529 1.00 85.31 208 GLY A O 1
ATOM 1525 N N . ILE A 1 209 ? -10.617 5.858 13.147 1.00 84.69 209 ILE A N 1
ATOM 1526 C CA . ILE A 1 209 ? -10.381 7.058 13.948 1.00 84.69 209 ILE A CA 1
ATOM 1527 C C . ILE A 1 209 ? -10.426 8.266 13.018 1.00 84.69 209 ILE A C 1
ATOM 1529 O O . ILE A 1 209 ? -9.957 8.209 11.878 1.00 84.69 209 ILE A O 1
ATOM 1533 N N . THR A 1 210 ? -11.051 9.336 13.488 1.00 83.69 210 THR A N 1
ATOM 1534 C CA . THR A 1 210 ? -11.117 10.612 12.789 1.00 83.69 210 THR A CA 1
ATOM 1535 C C . THR A 1 210 ? -9.844 11.435 12.970 1.00 83.69 210 THR A C 1
ATOM 1537 O O . THR A 1 210 ? -9.053 11.203 13.884 1.00 83.69 210 THR A O 1
ATOM 1540 N N . VAL A 1 211 ? -9.659 12.444 12.118 1.00 78.38 211 VAL A N 1
ATOM 1541 C CA . VAL A 1 211 ? -8.501 13.357 12.183 1.00 78.38 211 VAL A CA 1
ATOM 1542 C C . VAL A 1 211 ? -8.384 14.043 13.551 1.00 78.38 211 VAL A C 1
ATOM 1544 O O . VAL A 1 211 ? -7.278 14.268 14.036 1.00 78.38 211 VAL A O 1
ATOM 1547 N N . ASP A 1 212 ? -9.516 14.340 14.191 1.00 79.69 212 ASP A N 1
ATOM 1548 C CA . ASP A 1 212 ? -9.606 14.958 15.521 1.00 79.69 212 ASP A CA 1
ATOM 1549 C C . ASP A 1 212 ? -9.662 13.953 16.687 1.00 79.69 212 ASP A C 1
ATOM 1551 O O . ASP A 1 212 ? -9.931 14.349 17.820 1.00 79.69 212 ASP A O 1
ATOM 1555 N N . GLY A 1 213 ? -9.400 12.666 16.440 1.00 83.69 213 GLY A N 1
ATOM 1556 C CA . GLY A 1 213 ? -9.228 11.671 17.499 1.00 83.69 213 GLY A CA 1
ATOM 1557 C C . GLY A 1 213 ? -10.513 11.035 18.031 1.00 83.69 213 GLY A C 1
ATOM 1558 O O . GLY A 1 213 ? -10.515 10.524 19.145 1.00 83.69 213 GLY A O 1
ATOM 1559 N N . GLN A 1 214 ? -11.608 11.030 17.272 1.00 87.75 214 GLN A N 1
ATOM 1560 C CA . GLN A 1 214 ? -12.804 10.246 17.596 1.00 87.75 214 GLN A CA 1
ATOM 1561 C C . GLN A 1 214 ? -12.676 8.841 17.005 1.00 87.75 214 GLN A C 1
ATOM 1563 O O . GLN A 1 214 ? -12.638 8.671 15.786 1.00 87.75 214 GLN A O 1
ATOM 1568 N N . ALA A 1 215 ? -12.636 7.815 17.852 1.00 89.69 215 ALA A N 1
ATOM 1569 C CA . ALA A 1 215 ? -12.740 6.432 17.404 1.00 89.69 215 ALA A CA 1
ATOM 1570 C C . ALA A 1 215 ? -14.199 6.049 17.162 1.00 89.69 215 ALA A C 1
ATOM 1572 O O . ALA A 1 215 ? -15.097 6.502 17.872 1.00 89.69 215 ALA A O 1
ATOM 1573 N N . PHE A 1 216 ? -14.435 5.183 16.182 1.00 88.38 216 PHE A N 1
ATOM 1574 C CA . PHE A 1 216 ? -15.755 4.654 15.866 1.00 88.38 216 PHE A CA 1
ATOM 1575 C C . PHE A 1 216 ? -15.678 3.214 15.356 1.00 88.38 216 PHE A C 1
ATOM 1577 O O . PHE A 1 216 ? -14.651 2.766 14.842 1.00 88.38 216 PHE A O 1
ATOM 1584 N N . ALA A 1 217 ? -16.798 2.502 15.454 1.00 86.81 217 ALA A N 1
ATOM 1585 C CA . ALA A 1 217 ? -16.986 1.190 14.846 1.00 86.81 217 ALA A CA 1
ATOM 1586 C C . ALA A 1 217 ? -18.226 1.180 13.940 1.00 86.81 217 ALA A C 1
ATOM 1588 O O . ALA A 1 217 ? -19.191 1.902 14.176 1.00 86.81 217 ALA A O 1
ATOM 1589 N N . VAL A 1 218 ? -18.215 0.344 12.908 1.00 81.31 218 VAL A N 1
ATOM 1590 C CA . VAL A 1 218 ? -19.316 0.138 11.960 1.00 81.31 218 VAL A CA 1
ATOM 1591 C C . VAL A 1 218 ? -19.536 -1.366 11.808 1.00 81.31 218 VAL A C 1
ATOM 1593 O O . VAL A 1 218 ? -18.603 -2.094 11.462 1.00 81.31 218 VAL A O 1
ATOM 1596 N N . ASP A 1 219 ? -20.760 -1.847 12.054 1.00 76.25 219 ASP A N 1
ATOM 1597 C CA . ASP A 1 219 ? -21.108 -3.256 11.810 1.00 76.25 219 ASP A CA 1
ATOM 1598 C C . ASP A 1 219 ? -21.406 -3.463 10.318 1.00 76.25 219 ASP A C 1
ATOM 1600 O O . ASP A 1 219 ? -22.402 -2.973 9.779 1.00 76.25 219 ASP A O 1
ATOM 1604 N N . LEU A 1 220 ? -20.544 -4.223 9.642 1.00 72.69 220 LEU A N 1
ATOM 1605 C CA . LEU A 1 220 ? -20.655 -4.480 8.208 1.00 72.69 220 LEU A CA 1
ATOM 1606 C C . LEU A 1 220 ? -21.780 -5.470 7.864 1.00 72.69 220 LEU A C 1
ATOM 1608 O O . LEU A 1 220 ? -22.205 -5.539 6.709 1.00 72.69 220 LEU A O 1
ATOM 1612 N N . ARG A 1 221 ? -22.313 -6.222 8.837 1.00 65.38 221 ARG A N 1
ATOM 1613 C CA . ARG A 1 221 ? -23.456 -7.131 8.621 1.00 65.38 221 ARG A CA 1
ATOM 1614 C C . ARG A 1 221 ? -24.759 -6.368 8.431 1.00 65.38 221 ARG A C 1
ATOM 1616 O O . ARG A 1 221 ? -25.616 -6.838 7.689 1.00 65.38 221 ARG A O 1
ATOM 1623 N N . ALA A 1 222 ? -24.885 -5.184 9.034 1.00 56.06 222 ALA A N 1
ATOM 1624 C CA . ALA A 1 222 ? -26.074 -4.339 8.921 1.00 56.06 222 ALA A CA 1
ATOM 1625 C C . ALA A 1 222 ? -26.338 -3.853 7.478 1.00 56.06 222 ALA A C 1
ATOM 1627 O O . ALA A 1 222 ? -27.465 -3.487 7.148 1.00 56.06 222 ALA A O 1
ATOM 1628 N N . GLY A 1 223 ? -25.322 -3.893 6.605 1.00 50.25 223 GLY A N 1
ATOM 1629 C CA . GLY A 1 223 ? -25.439 -3.577 5.178 1.00 50.25 223 GLY A CA 1
ATOM 1630 C C . GLY A 1 223 ? -25.967 -4.721 4.297 1.00 50.25 223 GLY A C 1
ATOM 1631 O O . GLY A 1 223 ? -26.205 -4.502 3.110 1.00 50.25 223 GLY A O 1
ATOM 1632 N N . ARG A 1 224 ? -26.161 -5.939 4.834 1.00 48.50 224 ARG A N 1
ATOM 1633 C CA . ARG A 1 224 ? -26.782 -7.067 4.114 1.00 48.50 224 ARG A CA 1
ATOM 1634 C C . ARG A 1 224 ? -28.237 -7.211 4.556 1.00 48.50 224 ARG A C 1
ATOM 1636 O O . ARG A 1 224 ? -28.525 -7.265 5.748 1.00 48.50 224 ARG A O 1
ATOM 1643 N N . ALA A 1 225 ? -29.149 -7.261 3.588 1.00 42.44 225 ALA A N 1
ATOM 1644 C CA . ALA A 1 225 ? -30.587 -7.351 3.817 1.00 42.44 225 ALA A CA 1
ATOM 1645 C C . ALA A 1 225 ? -30.949 -8.385 4.910 1.00 42.44 225 ALA A C 1
ATOM 1647 O O . ALA A 1 225 ? -30.640 -9.568 4.786 1.00 42.44 225 ALA A O 1
ATOM 1648 N N . GLY A 1 226 ? -31.621 -7.931 5.973 1.00 43.41 226 GLY A N 1
ATOM 1649 C CA . GLY A 1 226 ? -32.475 -8.785 6.804 1.00 43.41 226 GLY A CA 1
ATOM 1650 C C . GLY A 1 226 ? -31.874 -9.504 8.019 1.00 43.41 226 GLY A C 1
ATOM 1651 O O . GLY A 1 226 ? -32.585 -10.307 8.613 1.00 43.41 226 GLY A O 1
ATOM 1652 N N . ARG A 1 227 ? -30.631 -9.248 8.457 1.00 38.88 227 ARG A N 1
ATOM 1653 C CA . ARG A 1 227 ? -30.133 -9.794 9.745 1.00 38.88 227 ARG A CA 1
ATOM 1654 C C . ARG A 1 227 ? -29.513 -8.718 10.632 1.00 38.88 227 ARG A C 1
ATOM 1656 O O . ARG A 1 227 ? -28.298 -8.566 10.697 1.00 38.88 227 ARG A O 1
ATOM 1663 N N . THR A 1 228 ? -30.359 -8.021 11.386 1.00 41.66 228 THR A N 1
ATOM 1664 C CA . THR A 1 228 ? -29.954 -7.224 12.552 1.00 41.66 228 THR A CA 1
ATOM 1665 C C . THR A 1 228 ? -29.653 -8.168 13.719 1.00 41.66 228 THR A C 1
ATOM 1667 O O . THR A 1 228 ? -30.474 -8.379 14.603 1.00 41.66 228 THR A O 1
ATOM 1670 N N . GLY A 1 229 ? -28.478 -8.797 13.702 1.00 39.38 229 GLY A N 1
ATOM 1671 C CA . GLY A 1 229 ? -27.984 -9.626 14.810 1.00 39.38 229 GLY A CA 1
ATOM 1672 C C . GLY A 1 229 ? -27.377 -8.819 15.962 1.00 39.38 229 GLY A C 1
ATOM 1673 O O . GLY A 1 229 ? -26.565 -9.359 16.707 1.00 39.38 229 GLY A O 1
ATOM 1674 N N . TRP A 1 230 ? -27.706 -7.531 16.073 1.00 41.88 230 TRP A N 1
ATOM 1675 C CA . TRP A 1 230 ? -27.184 -6.644 17.105 1.00 41.88 230 TRP A CA 1
ATOM 1676 C C . TRP A 1 230 ? -28.357 -5.982 17.829 1.00 41.88 230 TRP A C 1
ATOM 1678 O O . TRP A 1 230 ? -29.025 -5.096 17.299 1.00 41.88 230 TRP A O 1
ATOM 1688 N N . THR A 1 231 ? -28.662 -6.488 19.021 1.00 37.47 231 THR A N 1
ATOM 1689 C CA . THR A 1 231 ? -29.674 -5.939 19.925 1.00 37.47 231 THR A CA 1
ATOM 1690 C C . THR A 1 231 ? -29.001 -4.944 20.869 1.00 37.47 231 THR A C 1
ATOM 1692 O O . THR A 1 231 ? -28.465 -5.329 21.904 1.00 37.47 231 THR A O 1
ATOM 1695 N N . GLY A 1 232 ? -29.014 -3.671 20.474 1.00 32.06 232 GLY A N 1
ATOM 1696 C CA . GLY A 1 232 ? -28.519 -2.509 21.227 1.00 32.06 232 GLY A CA 1
ATOM 1697 C C . GLY A 1 232 ? -27.716 -1.613 20.285 1.00 32.06 232 GLY A C 1
ATOM 1698 O O . GLY A 1 232 ? -26.712 -2.061 19.760 1.00 32.06 232 GLY A O 1
ATOM 1699 N N . TRP A 1 233 ? -28.089 -0.376 19.955 1.00 45.50 233 TRP A N 1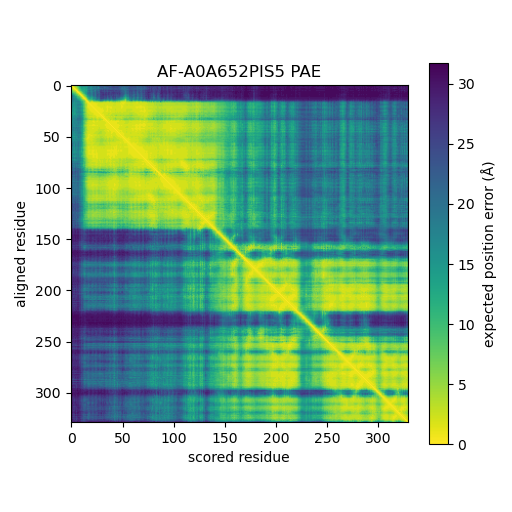
ATOM 1700 C CA . TRP A 1 233 ? -28.790 0.652 20.725 1.00 45.50 233 TRP A CA 1
ATOM 1701 C C . TRP A 1 233 ? -29.946 1.293 19.938 1.00 45.50 233 TRP A C 1
ATOM 1703 O O . TRP A 1 233 ? -29.966 1.295 18.709 1.00 45.50 233 TRP A O 1
ATOM 1713 N N . ALA A 1 234 ? -30.933 1.808 20.673 1.00 35.91 234 ALA A N 1
ATOM 1714 C CA . ALA A 1 234 ? -32.213 2.282 20.163 1.00 35.91 234 ALA A CA 1
ATOM 1715 C C . ALA A 1 234 ? -32.093 3.368 19.073 1.00 35.91 234 ALA A C 1
ATOM 1717 O O . ALA A 1 234 ? -31.570 4.453 19.314 1.00 35.91 234 ALA A O 1
ATOM 1718 N N . GLY A 1 235 ? -32.691 3.104 17.907 1.00 41.38 235 GLY A N 1
ATOM 1719 C CA . GLY A 1 235 ? -33.375 4.156 17.147 1.00 41.38 235 GLY A CA 1
ATOM 1720 C C . GLY A 1 235 ? -32.821 4.562 15.783 1.00 41.38 235 GLY A C 1
ATOM 1721 O O . GLY A 1 235 ? -33.428 5.431 15.165 1.00 41.38 235 GLY A O 1
ATOM 1722 N N . GLN A 1 236 ? -31.739 3.971 15.266 1.00 45.38 236 GLN A N 1
ATOM 1723 C CA . GLN A 1 236 ? -31.285 4.284 13.902 1.00 45.38 236 GLN A CA 1
ATOM 1724 C C . GLN A 1 236 ? -31.234 3.041 13.019 1.00 45.38 236 GLN A C 1
ATOM 1726 O O . GLN A 1 236 ? -30.257 2.297 12.998 1.00 45.38 236 GLN A O 1
ATOM 1731 N N . GLU A 1 237 ? -32.307 2.824 12.258 1.00 53.75 237 GLU A N 1
ATOM 1732 C CA . GLU A 1 237 ? -32.244 1.955 11.089 1.00 53.75 237 GLU A CA 1
ATOM 1733 C C . GLU A 1 237 ? -31.316 2.565 10.032 1.00 53.75 237 GLU A C 1
ATOM 1735 O O . GLU A 1 237 ? -31.336 3.773 9.783 1.00 53.75 237 GLU A O 1
ATOM 1740 N N . GLY A 1 238 ? -30.512 1.716 9.385 1.00 55.88 238 GLY A N 1
ATOM 1741 C CA . GLY A 1 238 ? -29.687 2.125 8.252 1.00 55.88 238 GLY A CA 1
ATOM 1742 C C . GLY A 1 238 ? -30.528 2.812 7.174 1.00 55.88 238 GLY A C 1
ATOM 1743 O O . GLY A 1 238 ? -31.544 2.269 6.735 1.00 55.88 238 GLY A O 1
ATOM 1744 N N . ARG A 1 239 ? -30.108 4.010 6.753 1.00 61.94 239 ARG A N 1
ATOM 1745 C CA . ARG A 1 239 ? -30.781 4.785 5.700 1.00 61.94 239 ARG A CA 1
ATOM 1746 C C . ARG A 1 239 ? -30.597 4.114 4.329 1.00 61.94 239 ARG A C 1
ATOM 1748 O O . ARG A 1 239 ? -29.605 3.403 4.136 1.00 61.94 239 ARG A O 1
ATOM 1755 N N . PRO A 1 240 ? -31.506 4.336 3.363 1.00 58.22 240 PRO A N 1
ATOM 1756 C CA . PRO A 1 240 ? -31.288 3.893 1.991 1.00 58.22 240 PRO A CA 1
ATOM 1757 C C . PRO A 1 240 ? -30.066 4.607 1.397 1.00 58.22 240 PRO A C 1
ATOM 1759 O O . PRO A 1 240 ? -29.977 5.833 1.410 1.00 58.22 240 PRO A O 1
ATOM 1762 N N . GLY A 1 241 ? -29.104 3.826 0.912 1.00 61.97 241 GLY A N 1
ATOM 1763 C CA . GLY A 1 241 ? -27.981 4.293 0.106 1.00 61.97 241 GLY A CA 1
ATOM 1764 C C . GLY A 1 241 ? -28.398 4.534 -1.347 1.00 61.97 241 GLY A C 1
ATOM 1765 O O . GLY A 1 241 ? -29.508 4.187 -1.752 1.00 61.97 241 GLY A O 1
ATOM 1766 N N . ARG A 1 242 ? -27.491 5.117 -2.141 1.00 61.19 242 ARG A N 1
ATOM 1767 C CA . ARG A 1 242 ? -27.754 5.540 -3.531 1.00 61.19 242 ARG A CA 1
ATOM 1768 C C . ARG A 1 242 ? -28.297 4.427 -4.441 1.00 61.19 242 ARG A C 1
ATOM 1770 O O . ARG A 1 242 ? -29.201 4.701 -5.219 1.00 61.19 242 ARG A O 1
ATOM 1777 N N . ASP A 1 243 ? -27.824 3.193 -4.271 1.00 58.31 243 ASP A N 1
ATOM 1778 C CA . ASP A 1 243 ? -28.188 2.038 -5.112 1.00 58.31 243 ASP A CA 1
ATOM 1779 C C . ASP A 1 243 ? -29.138 1.042 -4.410 1.00 58.31 243 ASP A C 1
ATOM 1781 O O . ASP A 1 243 ? -29.220 -0.131 -4.779 1.00 58.31 243 ASP A O 1
ATOM 1785 N N . GLY A 1 244 ? -29.814 1.456 -3.333 1.00 58.12 244 GLY A N 1
ATOM 1786 C CA . GLY A 1 244 ? -30.710 0.581 -2.563 1.00 58.12 244 GLY A CA 1
ATOM 1787 C C . GLY A 1 244 ? -30.018 -0.333 -1.538 1.00 58.12 244 GLY A C 1
ATOM 1788 O O . GLY A 1 244 ? -30.698 -1.054 -0.807 1.00 58.12 244 GLY A O 1
ATOM 1789 N N . GLY A 1 245 ? -28.685 -0.281 -1.416 1.00 60.44 245 GLY A N 1
ATOM 1790 C CA . GLY A 1 245 ? -27.965 -0.842 -0.264 1.00 60.44 245 GLY A CA 1
ATOM 1791 C C . GLY A 1 245 ? -28.247 -0.039 1.013 1.00 60.44 245 GLY A C 1
ATOM 1792 O O . GLY A 1 245 ? -28.428 1.173 0.941 1.00 60.44 245 GLY A O 1
ATOM 1793 N N . ARG A 1 246 ? -28.297 -0.668 2.197 1.00 66.25 246 ARG A N 1
ATOM 1794 C CA . ARG A 1 246 ? -28.467 0.068 3.467 1.00 66.25 246 ARG A CA 1
ATOM 1795 C C . ARG A 1 246 ? -27.128 0.646 3.932 1.00 66.25 246 ARG A C 1
ATOM 1797 O O . ARG A 1 246 ? -26.140 -0.082 4.009 1.00 66.25 246 ARG A O 1
ATOM 1804 N N . VAL A 1 247 ? -27.115 1.934 4.280 1.00 72.38 247 VAL A N 1
ATOM 1805 C CA . VAL A 1 247 ? -25.999 2.560 5.005 1.00 72.38 247 VAL A CA 1
ATOM 1806 C C . VAL A 1 247 ? -25.874 1.853 6.362 1.00 72.38 247 VAL A C 1
ATOM 1808 O O . VAL A 1 247 ? -26.887 1.726 7.056 1.00 72.38 247 VAL A O 1
ATOM 1811 N N . PRO A 1 248 ? -24.691 1.348 6.747 1.00 71.88 248 PRO A N 1
ATOM 1812 C CA . PRO A 1 248 ? -24.537 0.606 7.989 1.00 71.88 248 PRO A CA 1
ATOM 1813 C C . PRO A 1 248 ? -24.691 1.520 9.204 1.00 71.88 248 PRO A C 1
ATOM 1815 O O . PRO A 1 248 ? -24.457 2.728 9.142 1.00 71.88 248 PRO A O 1
ATOM 1818 N N . VAL A 1 249 ? -25.063 0.917 10.329 1.00 70.62 249 VAL A N 1
ATOM 1819 C CA . VAL A 1 249 ? -25.184 1.623 11.605 1.00 70.62 249 VAL A CA 1
ATOM 1820 C C . VAL A 1 249 ? -23.785 1.866 12.170 1.00 70.62 249 VAL A C 1
ATOM 1822 O O . VAL A 1 249 ? -22.985 0.934 12.302 1.00 70.62 249 VAL A O 1
ATOM 1825 N N . VAL A 1 250 ? -23.493 3.125 12.498 1.00 74.31 250 VAL A N 1
ATOM 1826 C CA . VAL A 1 250 ? -22.286 3.502 13.241 1.00 74.31 250 VAL A CA 1
ATOM 1827 C C . VAL A 1 250 ? -22.530 3.167 14.713 1.00 74.31 250 VAL A C 1
ATOM 1829 O O . VAL A 1 250 ? -23.495 3.642 15.305 1.00 74.31 250 VAL A O 1
ATOM 1832 N N . GLY A 1 251 ? -21.692 2.295 15.266 1.00 71.56 251 GLY A N 1
ATOM 1833 C CA . GLY A 1 251 ? -21.753 1.813 16.642 1.00 71.56 251 GLY A CA 1
ATOM 1834 C C . GLY A 1 251 ? -21.090 2.775 17.639 1.00 71.56 251 GLY A C 1
ATOM 1835 O O . GLY A 1 251 ? -21.199 3.993 17.471 1.00 71.56 251 GLY A O 1
ATOM 1836 N N . PRO A 1 252 ? -20.422 2.257 18.692 1.00 71.81 252 PRO A N 1
ATOM 1837 C CA . PRO A 1 252 ? -19.857 3.095 19.741 1.00 71.81 252 PRO A CA 1
ATOM 1838 C C . PRO A 1 252 ? -18.853 4.085 19.154 1.00 71.81 252 PRO A C 1
ATOM 1840 O O . PRO A 1 252 ? -18.121 3.774 18.209 1.00 71.81 252 PRO A O 1
ATOM 1843 N N . ARG A 1 253 ? -18.840 5.285 19.734 1.00 86.25 253 ARG A N 1
ATOM 1844 C CA . ARG A 1 253 ? -17.826 6.307 19.499 1.00 86.25 253 ARG A CA 1
ATOM 1845 C C . ARG A 1 253 ? -17.112 6.591 20.808 1.00 86.25 253 ARG A C 1
ATOM 1847 O O . ARG A 1 253 ? -17.762 6.655 21.849 1.00 86.25 253 ARG A O 1
ATOM 1854 N N . ALA A 1 254 ? -15.803 6.772 20.742 1.00 89.06 254 ALA A N 1
ATOM 1855 C CA . ALA A 1 254 ? -15.000 7.164 21.888 1.00 89.06 254 ALA A CA 1
ATOM 1856 C C . ALA A 1 254 ? -14.142 8.369 21.526 1.00 89.06 254 ALA A C 1
ATOM 1858 O O . ALA A 1 254 ? -13.487 8.393 20.483 1.00 89.06 254 ALA A O 1
ATOM 1859 N N . ASP A 1 255 ? -14.138 9.356 22.413 1.00 89.06 255 ASP A N 1
ATOM 1860 C CA . ASP A 1 255 ? -13.232 10.484 22.317 1.00 89.06 255 ASP A CA 1
ATOM 1861 C C . ASP A 1 255 ? -11.856 10.058 22.820 1.00 89.06 255 ASP A C 1
ATOM 1863 O O . ASP A 1 255 ? -11.663 9.812 24.012 1.00 89.06 255 ASP A O 1
ATOM 1867 N N . LEU A 1 256 ? -10.903 9.949 21.902 1.00 89.38 256 LEU A N 1
ATOM 1868 C CA . LEU A 1 256 ? -9.535 9.588 22.220 1.00 89.38 256 LEU A CA 1
ATOM 1869 C C . LEU A 1 256 ? -8.621 10.808 22.294 1.00 89.38 256 LEU A C 1
ATOM 1871 O O . LEU A 1 256 ? -7.425 10.600 22.417 1.00 89.38 256 LEU A O 1
ATOM 1875 N N . ARG A 1 257 ? -9.099 12.062 22.266 1.00 86.62 257 ARG A N 1
ATOM 1876 C CA . ARG A 1 257 ? -8.228 13.263 22.256 1.00 86.62 257 ARG A CA 1
ATOM 1877 C C . ARG A 1 257 ? -7.220 13.326 23.410 1.00 86.62 257 ARG A C 1
ATOM 1879 O O . ARG A 1 257 ? -6.170 13.941 23.273 1.00 86.62 257 ARG A O 1
ATOM 1886 N N . ALA A 1 258 ? -7.518 12.675 24.534 1.00 82.38 258 ALA A N 1
ATOM 1887 C CA . ALA A 1 258 ? -6.593 12.534 25.664 1.00 82.38 258 ALA A CA 1
ATOM 1888 C C . ALA A 1 258 ? -5.456 11.513 25.424 1.00 82.38 258 ALA A C 1
ATOM 1890 O O . ALA A 1 258 ? -4.451 11.537 26.123 1.00 82.38 258 ALA A O 1
ATOM 1891 N N . VAL A 1 259 ? -5.624 10.608 24.460 1.00 82.94 259 VAL A N 1
ATOM 1892 C CA . VAL A 1 259 ? -4.728 9.482 24.138 1.00 82.94 259 VAL A CA 1
ATOM 1893 C C . VAL A 1 259 ? -4.119 9.626 22.735 1.00 82.94 259 VAL A C 1
ATOM 1895 O O . VAL A 1 259 ? -3.055 9.082 22.448 1.00 82.94 259 VAL A O 1
ATOM 1898 N N . THR A 1 260 ? -4.766 10.371 21.837 1.00 76.12 260 THR A N 1
ATOM 1899 C CA . THR A 1 260 ? -4.309 10.598 20.471 1.00 76.12 260 THR A CA 1
ATOM 1900 C C . THR A 1 260 ? -4.215 12.072 20.114 1.00 76.12 260 THR A C 1
ATOM 1902 O O . THR A 1 260 ? -5.143 12.846 20.329 1.00 76.12 260 THR A O 1
ATOM 1905 N N . ALA A 1 261 ? -3.096 12.427 19.485 1.00 71.44 261 ALA A N 1
ATOM 1906 C CA . ALA A 1 261 ? -2.936 13.656 18.720 1.00 71.44 261 ALA A CA 1
ATOM 1907 C C . ALA A 1 261 ? -3.625 13.541 17.343 1.00 71.44 261 ALA A C 1
ATOM 1909 O O . ALA A 1 261 ? -4.290 12.540 17.056 1.00 71.44 261 ALA A O 1
ATOM 1910 N N . ALA A 1 262 ? -3.460 14.555 16.492 1.00 65.81 262 ALA A N 1
ATOM 1911 C CA . ALA A 1 262 ? -3.961 14.533 15.120 1.00 65.81 262 ALA A CA 1
ATOM 1912 C C . ALA A 1 262 ? -3.344 13.372 14.309 1.00 65.81 262 ALA A C 1
ATOM 1914 O O . ALA A 1 262 ? -2.186 13.009 14.505 1.00 65.81 262 ALA A O 1
ATOM 1915 N N . ASN A 1 263 ? -4.122 12.801 13.387 1.00 67.56 263 ASN A N 1
ATOM 1916 C CA . ASN A 1 263 ? -3.732 11.707 12.477 1.00 67.56 263 ASN A CA 1
ATOM 1917 C C . ASN A 1 263 ? -3.298 10.368 13.128 1.00 67.56 263 ASN A C 1
ATOM 1919 O O . ASN A 1 263 ? -2.259 9.802 12.764 1.00 67.56 263 ASN A O 1
ATOM 1923 N N . PRO A 1 264 ? -4.095 9.790 14.048 1.00 78.00 264 PRO A N 1
ATOM 1924 C CA . PRO A 1 264 ? -3.841 8.445 14.560 1.00 78.00 264 PRO A CA 1
ATOM 1925 C C . PRO A 1 264 ? -3.933 7.369 13.485 1.00 78.00 264 PRO A C 1
ATOM 1927 O O . PRO A 1 264 ? -4.704 7.486 12.527 1.00 78.00 264 PRO A O 1
ATOM 1930 N N . ARG A 1 265 ? -3.223 6.260 13.717 1.00 79.94 265 ARG A N 1
ATOM 1931 C CA . ARG A 1 265 ? -3.254 5.045 12.894 1.00 79.94 265 ARG A CA 1
ATOM 1932 C C . ARG A 1 265 ? -3.736 3.843 13.681 1.00 79.94 265 ARG A C 1
ATOM 1934 O O . ARG A 1 265 ? -3.383 3.689 14.842 1.00 79.94 265 ARG A O 1
ATOM 1941 N N . LEU A 1 266 ? -4.481 2.967 13.014 1.00 84.19 266 LEU A N 1
ATOM 1942 C CA . LEU A 1 266 ? -4.941 1.691 13.543 1.00 84.19 266 LEU A CA 1
ATOM 1943 C C . LEU A 1 266 ? -4.210 0.505 12.900 1.00 84.19 266 LEU A C 1
ATOM 1945 O O . LEU A 1 266 ? -3.906 0.492 11.703 1.00 84.19 266 LEU A O 1
ATOM 1949 N N . LEU A 1 267 ? -4.006 -0.538 13.698 1.00 85.19 267 LEU A N 1
ATOM 1950 C CA . LEU A 1 267 ? -3.503 -1.842 13.287 1.00 85.19 267 LEU A CA 1
ATOM 1951 C C . LEU A 1 267 ? -4.313 -2.940 13.980 1.00 85.19 267 LEU A C 1
ATOM 1953 O O . LEU A 1 267 ? -4.644 -2.836 15.157 1.00 85.19 267 LEU A O 1
ATOM 1957 N N . VAL A 1 268 ? -4.584 -4.025 13.259 1.00 84.50 268 VAL A N 1
ATOM 1958 C CA . VAL A 1 268 ? -5.102 -5.261 13.851 1.00 84.50 268 VAL A CA 1
ATOM 1959 C C . VAL A 1 268 ? -3.978 -6.284 13.853 1.00 84.50 268 VAL A C 1
ATOM 1961 O O . VAL A 1 268 ? -3.430 -6.590 12.795 1.00 84.50 268 VAL A O 1
ATOM 1964 N N . ALA A 1 269 ? -3.650 -6.824 15.024 1.00 84.38 269 ALA A N 1
ATOM 1965 C CA . ALA A 1 269 ? -2.666 -7.892 15.173 1.00 84.38 269 ALA A CA 1
ATOM 1966 C C . ALA A 1 269 ? -3.198 -8.937 16.160 1.00 84.38 269 ALA A C 1
ATOM 1968 O O . ALA A 1 269 ? -3.664 -8.596 17.243 1.00 84.38 269 ALA A O 1
ATOM 1969 N N . ARG A 1 270 ? -3.194 -10.217 15.757 1.00 84.62 270 ARG A N 1
ATOM 1970 C CA . ARG A 1 270 ? -3.707 -11.355 16.556 1.00 84.62 270 ARG A CA 1
ATOM 1971 C C . ARG A 1 270 ? -5.099 -11.143 17.162 1.00 84.62 270 ARG A C 1
ATOM 1973 O O . ARG A 1 270 ? -5.379 -11.541 18.286 1.00 84.62 270 ARG A O 1
ATOM 1980 N N . GLY A 1 271 ? -5.974 -10.500 16.396 1.00 82.19 271 GLY A N 1
ATOM 1981 C CA . GLY A 1 271 ? -7.346 -10.217 16.806 1.00 82.19 271 GLY A CA 1
ATOM 1982 C C . GLY A 1 271 ? -7.499 -9.132 17.873 1.00 82.19 271 GLY A C 1
ATOM 1983 O O . GLY A 1 271 ? -8.591 -8.948 18.396 1.00 82.19 271 GLY A O 1
ATOM 1984 N N . ARG A 1 272 ? -6.431 -8.393 18.180 1.00 88.94 272 ARG A N 1
ATOM 1985 C CA . ARG A 1 272 ? -6.471 -7.197 19.021 1.00 88.94 272 ARG A CA 1
ATOM 1986 C C . ARG A 1 272 ? -6.354 -5.946 18.154 1.00 88.94 272 ARG A C 1
ATOM 1988 O O . ARG A 1 272 ? -5.727 -5.971 17.089 1.00 88.94 272 ARG A O 1
ATOM 1995 N N . LEU A 1 273 ? -6.980 -4.868 18.617 1.00 91.12 273 LEU A N 1
ATOM 1996 C CA . LEU A 1 273 ? -6.974 -3.563 17.968 1.00 91.12 273 LEU A CA 1
ATOM 1997 C C . LEU A 1 273 ? -5.949 -2.660 18.656 1.00 91.12 273 LEU A C 1
ATOM 1999 O O . LEU A 1 273 ? -6.024 -2.422 19.860 1.00 91.12 273 LEU A O 1
ATOM 2003 N N . TYR A 1 274 ? -5.007 -2.147 17.878 1.00 91.62 274 TYR A N 1
ATOM 2004 C CA . TYR A 1 274 ? -3.966 -1.242 18.340 1.00 91.62 274 TYR A CA 1
ATOM 2005 C C . TYR A 1 274 ? -4.080 0.084 17.613 1.00 91.62 274 TYR A C 1
ATOM 2007 O O . TYR A 1 274 ? -4.402 0.125 16.425 1.00 91.62 274 TYR A O 1
ATOM 2015 N N . GLY A 1 275 ? -3.800 1.158 18.334 1.00 89.12 275 GLY A N 1
ATOM 2016 C CA . GLY A 1 275 ? -3.723 2.500 17.801 1.00 89.12 275 GLY A CA 1
ATOM 2017 C C . GLY A 1 275 ? -2.392 3.139 18.149 1.00 89.12 275 GLY A C 1
ATOM 2018 O O . GLY A 1 275 ? -1.824 2.884 19.208 1.00 89.12 275 GLY A O 1
ATOM 2019 N N . ILE A 1 276 ? -1.890 3.971 17.250 1.00 86.31 276 ILE A N 1
ATOM 2020 C CA . ILE A 1 276 ? -0.746 4.825 17.519 1.00 86.31 276 ILE A CA 1
ATOM 2021 C C . ILE A 1 276 ? -1.064 6.261 17.129 1.00 86.31 276 ILE A C 1
ATOM 2023 O O . ILE A 1 276 ? -1.642 6.521 16.075 1.00 86.31 276 ILE A O 1
ATOM 2027 N N . SER A 1 277 ? -0.672 7.184 17.992 1.00 83.06 277 SER A N 1
ATOM 2028 C CA . SER A 1 277 ? -0.610 8.612 17.721 1.00 83.06 277 SER A CA 1
ATOM 2029 C C . SER A 1 277 ? 0.848 9.065 17.649 1.00 83.06 277 SER A C 1
ATOM 2031 O O . SER A 1 277 ? 1.769 8.257 17.743 1.00 83.06 277 SER A O 1
ATOM 2033 N N . GLU A 1 278 ? 1.082 10.366 17.510 1.00 76.56 278 GLU A N 1
ATOM 2034 C CA . GLU A 1 278 ? 2.438 10.928 17.543 1.00 76.56 278 GLU A CA 1
ATOM 2035 C C . GLU A 1 278 ? 3.202 10.596 18.832 1.00 76.56 278 GLU A C 1
ATOM 2037 O O . GLU A 1 278 ? 4.427 10.510 18.814 1.00 76.56 278 GLU A O 1
ATOM 2042 N N . ARG A 1 279 ? 2.485 10.413 19.947 1.00 80.62 279 ARG A N 1
ATOM 2043 C CA . ARG A 1 279 ? 3.082 10.279 21.281 1.00 80.62 279 ARG A CA 1
ATOM 2044 C C . ARG A 1 279 ? 2.660 9.035 22.040 1.00 80.62 279 ARG A C 1
ATOM 2046 O O . ARG A 1 279 ? 3.170 8.797 23.128 1.00 80.62 279 ARG A O 1
ATOM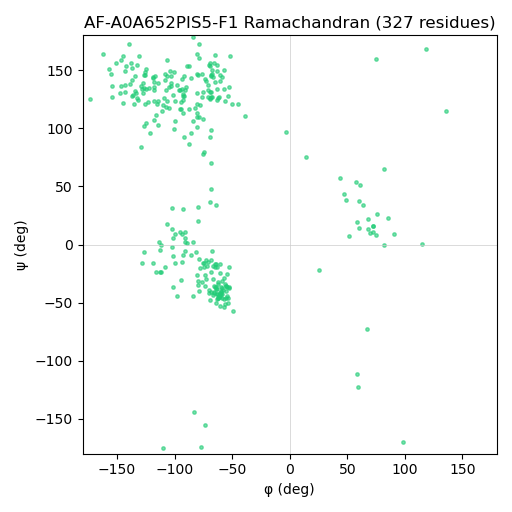 2053 N N . THR A 1 280 ? 1.718 8.257 21.528 1.00 87.50 280 THR A N 1
ATOM 2054 C CA . THR A 1 280 ? 1.087 7.223 22.346 1.00 87.50 280 THR A CA 1
ATOM 2055 C C . THR A 1 280 ? 0.758 6.012 21.504 1.00 87.50 280 THR A C 1
ATOM 2057 O O . THR A 1 280 ? 0.003 6.098 20.538 1.00 87.50 280 THR A O 1
ATOM 2060 N N . LEU A 1 281 ? 1.300 4.866 21.900 1.00 90.25 281 LEU A N 1
ATOM 2061 C CA . LEU A 1 281 ? 0.831 3.560 21.467 1.00 90.25 281 LEU A CA 1
ATOM 2062 C C . LEU A 1 281 ? -0.192 3.067 22.487 1.00 90.25 281 LEU A C 1
ATOM 2064 O O . LEU A 1 281 ? 0.083 3.016 23.687 1.00 90.25 281 LEU A O 1
ATOM 2068 N N . PHE A 1 282 ? -1.363 2.676 22.009 1.00 92.19 282 PHE A N 1
ATOM 2069 C CA . PHE A 1 282 ? -2.465 2.222 22.841 1.00 92.19 282 PHE A CA 1
ATOM 2070 C C . PHE A 1 282 ? -3.158 1.004 22.232 1.00 92.19 282 PHE A C 1
ATOM 2072 O O . PHE A 1 282 ? -3.113 0.752 21.029 1.00 92.19 282 PHE A O 1
ATOM 2079 N N . ARG A 1 283 ? -3.822 0.233 23.085 1.00 94.00 283 ARG A N 1
ATOM 2080 C CA . ARG A 1 283 ? -4.725 -0.852 22.701 1.00 94.00 283 ARG A CA 1
ATOM 2081 C C . ARG A 1 283 ? -6.160 -0.382 22.865 1.00 94.00 283 ARG A C 1
ATOM 2083 O O . ARG A 1 283 ? -6.466 0.266 23.860 1.00 94.00 283 ARG A O 1
ATOM 2090 N N . LEU A 1 284 ? -7.030 -0.730 21.928 1.00 93.31 284 LEU A N 1
ATOM 2091 C CA . LEU A 1 284 ? -8.460 -0.454 22.012 1.00 93.31 284 LEU A CA 1
ATOM 2092 C C . LEU A 1 284 ? -9.232 -1.724 22.350 1.00 93.31 284 LEU A C 1
ATOM 2094 O O . LEU A 1 284 ? -9.003 -2.779 21.753 1.00 93.31 284 LEU A O 1
ATOM 2098 N N . ASP A 1 285 ? -10.180 -1.598 23.272 1.00 91.31 285 ASP A N 1
ATOM 2099 C CA . ASP A 1 285 ? -11.224 -2.601 23.441 1.00 91.31 285 ASP A CA 1
ATOM 2100 C C . ASP A 1 285 ? -12.176 -2.563 22.223 1.00 91.31 285 ASP A C 1
ATOM 2102 O O . ASP A 1 285 ? -12.685 -1.495 21.874 1.00 91.31 285 ASP A O 1
ATOM 2106 N N . PRO A 1 286 ? -12.413 -3.690 21.534 1.00 87.44 286 PRO A N 1
ATOM 2107 C CA . PRO A 1 286 ? -13.197 -3.716 20.301 1.00 87.44 286 PRO A CA 1
ATOM 2108 C C . PRO A 1 286 ? -14.709 -3.518 20.502 1.00 87.44 286 PRO A C 1
ATOM 2110 O O . PRO A 1 286 ? -15.404 -3.306 19.503 1.00 87.44 286 PRO A O 1
ATOM 2113 N N . GLU A 1 287 ? -15.224 -3.615 21.730 1.00 85.19 287 GLU A N 1
ATOM 2114 C CA . GLU A 1 287 ? -16.637 -3.399 22.067 1.00 85.19 287 GLU A CA 1
ATOM 2115 C C . GLU A 1 287 ? -16.882 -1.989 22.606 1.00 85.19 287 GLU A C 1
ATOM 2117 O O . GLU A 1 287 ? -17.850 -1.345 22.213 1.00 85.19 287 GLU A O 1
ATOM 2122 N N . THR A 1 288 ? -16.021 -1.494 23.496 1.00 88.31 288 THR A N 1
ATOM 2123 C CA . THR A 1 288 ? -16.225 -0.200 24.172 1.00 88.31 288 THR A CA 1
ATOM 2124 C C . THR A 1 288 ? -15.420 0.942 23.555 1.00 88.31 288 THR A C 1
ATOM 2126 O O . THR A 1 288 ? -15.711 2.104 23.829 1.00 88.31 288 THR A O 1
ATOM 2129 N N . LEU A 1 289 ? -14.408 0.629 22.736 1.00 90.69 289 LEU A N 1
ATOM 2130 C CA . LEU A 1 289 ? -13.399 1.566 22.225 1.00 90.69 289 LEU A CA 1
ATOM 2131 C C . LEU A 1 289 ? -12.603 2.287 23.323 1.00 90.69 289 LEU A C 1
ATOM 2133 O O . LEU A 1 289 ? -11.967 3.307 23.060 1.00 90.69 289 LEU A O 1
ATOM 2137 N N . THR A 1 290 ? -12.582 1.756 24.549 1.00 91.12 290 THR A N 1
ATOM 2138 C CA . THR A 1 290 ? -11.715 2.288 25.604 1.00 91.12 290 THR A CA 1
ATOM 2139 C C . THR A 1 290 ? -10.255 2.015 25.269 1.00 91.12 290 THR A C 1
ATOM 2141 O O . THR A 1 290 ? -9.893 0.879 24.947 1.00 91.12 290 THR A O 1
ATOM 2144 N N . ALA A 1 291 ? -9.413 3.042 25.376 1.00 92.38 291 ALA A N 1
ATOM 2145 C CA . ALA A 1 291 ? -7.985 2.933 25.122 1.00 92.38 291 ALA A CA 1
ATOM 2146 C C . ALA A 1 291 ? -7.202 2.596 26.398 1.00 92.38 291 ALA A C 1
ATOM 2148 O O . ALA A 1 291 ? -7.370 3.228 27.436 1.00 92.38 291 ALA A O 1
ATOM 2149 N N . THR A 1 292 ? -6.307 1.616 26.304 1.00 93.44 292 THR A N 1
ATOM 2150 C CA . THR A 1 292 ? -5.268 1.327 27.299 1.00 93.44 292 THR A CA 1
ATOM 2151 C C . THR A 1 292 ? -3.923 1.760 26.730 1.00 93.44 292 THR A C 1
ATOM 2153 O O . THR A 1 292 ? -3.501 1.230 25.702 1.00 93.44 292 THR A O 1
ATOM 2156 N N . VAL A 1 293 ? -3.247 2.712 27.374 1.00 92.31 293 VAL A N 1
ATOM 2157 C CA . VAL A 1 293 ? -1.906 3.155 26.962 1.00 92.31 293 VAL A CA 1
ATOM 2158 C C . VAL A 1 293 ? -0.900 2.032 27.208 1.00 92.31 293 VAL A C 1
ATOM 2160 O O . VAL A 1 293 ? -0.830 1.488 28.307 1.00 92.31 293 VAL A O 1
ATOM 2163 N N . LEU A 1 294 ? -0.142 1.676 26.172 1.00 91.38 294 LEU A N 1
ATOM 2164 C CA . LEU A 1 294 ? 0.915 0.664 26.233 1.00 91.38 294 LEU A CA 1
ATOM 2165 C C . LEU A 1 294 ? 2.301 1.302 26.331 1.00 91.38 294 LEU A C 1
ATOM 2167 O O . LEU A 1 294 ? 3.185 0.761 26.990 1.00 91.38 294 LEU A O 1
ATOM 2171 N N . LEU A 1 295 ? 2.501 2.426 25.642 1.00 88.25 295 LEU A N 1
ATOM 2172 C CA . LEU A 1 295 ? 3.769 3.145 25.609 1.00 88.25 295 LEU A CA 1
ATOM 2173 C C . LEU A 1 295 ? 3.526 4.623 25.295 1.00 88.25 295 LEU A C 1
ATOM 2175 O O . LEU A 1 295 ? 2.785 4.948 24.364 1.00 88.25 295 LEU A O 1
ATOM 2179 N N . GLU A 1 296 ? 4.216 5.498 26.022 1.00 86.62 296 GLU A N 1
ATOM 2180 C CA . GLU A 1 296 ? 4.363 6.909 25.672 1.00 86.62 296 GLU A CA 1
ATOM 2181 C C . GLU A 1 296 ? 5.704 7.145 24.969 1.00 86.62 296 GLU A C 1
ATOM 2183 O O . GLU A 1 296 ? 6.742 6.594 25.342 1.00 86.62 296 GLU A O 1
ATOM 2188 N N . VAL A 1 297 ? 5.663 7.945 23.911 1.00 76.69 297 VAL A N 1
ATOM 2189 C CA . VAL A 1 297 ? 6.770 8.237 23.008 1.00 76.69 297 VAL A CA 1
ATOM 2190 C C . VAL A 1 297 ? 7.127 9.714 23.149 1.00 76.69 297 VAL A C 1
ATOM 2192 O O . VAL A 1 297 ? 6.282 10.592 22.965 1.00 76.69 297 VAL A O 1
ATOM 2195 N N . ASP A 1 298 ? 8.389 9.993 23.473 1.00 69.94 298 ASP A N 1
ATOM 2196 C CA . ASP A 1 298 ? 8.890 11.365 23.578 1.00 69.94 298 ASP A CA 1
ATOM 2197 C C . ASP A 1 298 ? 9.069 12.019 22.202 1.00 69.94 298 ASP A C 1
ATOM 2199 O O . ASP A 1 298 ? 9.481 11.385 21.230 1.00 69.94 298 ASP A O 1
ATOM 2203 N N . SER A 1 299 ? 8.761 13.316 22.130 1.00 59.16 299 SER A N 1
ATOM 2204 C CA . SER A 1 299 ? 8.577 14.077 20.887 1.00 59.16 299 SER A CA 1
ATOM 2205 C C . SER A 1 299 ? 9.828 14.783 20.364 1.00 59.16 299 SER A C 1
ATOM 2207 O O . SER A 1 299 ? 9.703 15.845 19.757 1.00 59.16 299 SER A O 1
ATOM 2209 N N . GLU A 1 300 ? 11.034 14.266 20.590 1.00 53.75 300 GLU A N 1
ATOM 2210 C CA . GLU A 1 300 ? 12.230 15.009 20.159 1.00 53.75 300 GLU A CA 1
ATOM 2211 C C . GLU A 1 300 ? 12.367 15.088 18.628 1.00 53.75 300 GLU A C 1
ATOM 2213 O O . GLU A 1 300 ? 12.964 16.033 18.121 1.00 53.75 300 GLU A O 1
ATOM 2218 N N . TRP A 1 301 ? 11.764 14.153 17.879 1.00 47.84 301 TRP A N 1
ATOM 2219 C CA . TRP A 1 301 ? 11.779 14.147 16.413 1.00 47.84 301 TRP A CA 1
ATOM 2220 C C . TRP A 1 301 ? 10.485 13.568 15.828 1.00 47.84 301 TRP A C 1
ATOM 2222 O O . TRP A 1 301 ? 10.058 12.472 16.188 1.00 47.84 301 TRP A O 1
ATOM 2232 N N . TYR A 1 302 ? 9.882 14.292 14.883 1.00 50.47 302 TYR A N 1
ATOM 2233 C CA . TYR A 1 302 ? 8.655 13.903 14.184 1.00 50.47 302 TYR A CA 1
ATOM 2234 C C . TYR A 1 302 ? 8.933 12.802 13.144 1.00 50.47 302 TYR A C 1
ATOM 2236 O O . TYR A 1 302 ? 9.534 13.075 12.106 1.00 50.47 302 TYR A O 1
ATOM 2244 N N . SER A 1 303 ? 8.506 11.557 13.388 1.00 53.50 303 SER A N 1
ATOM 2245 C CA . SER A 1 303 ? 8.600 10.455 12.399 1.00 53.50 303 SER A CA 1
ATOM 2246 C C . SER A 1 303 ? 7.239 9.948 11.887 1.00 53.50 303 SER A C 1
ATOM 2248 O O . SER A 1 303 ? 7.186 9.060 11.020 1.00 53.50 303 SER A O 1
ATOM 2250 N N . GLY A 1 304 ? 6.152 10.578 12.352 1.00 65.19 304 GLY A N 1
ATOM 2251 C CA . GLY A 1 304 ? 4.767 10.190 12.093 1.00 65.19 304 GLY A CA 1
ATOM 2252 C C . GLY A 1 304 ? 4.338 8.960 12.900 1.00 65.19 304 GLY A C 1
ATOM 2253 O O . GLY A 1 304 ? 5.163 8.174 13.361 1.00 65.19 304 GLY A O 1
ATOM 2254 N N . ALA A 1 305 ? 3.029 8.770 13.059 1.00 68.38 305 ALA A N 1
ATOM 2255 C CA . ALA A 1 305 ? 2.469 7.619 13.760 1.00 68.38 305 ALA A CA 1
ATOM 2256 C C . ALA A 1 305 ? 2.715 6.321 12.953 1.00 68.38 305 ALA A C 1
ATOM 2258 O O . ALA A 1 305 ? 2.008 6.034 11.984 1.00 68.38 305 ALA A O 1
ATOM 2259 N N . ARG A 1 306 ? 3.751 5.544 13.313 1.00 77.56 306 ARG A N 1
ATOM 2260 C CA . ARG A 1 306 ? 4.139 4.296 12.626 1.00 77.56 306 ARG A CA 1
ATOM 2261 C C . ARG A 1 306 ? 3.981 3.088 13.530 1.00 77.56 306 ARG A C 1
ATOM 2263 O O . ARG A 1 306 ? 4.648 2.991 14.549 1.00 77.56 306 ARG A O 1
ATOM 2270 N N . LEU A 1 307 ? 3.164 2.135 13.102 1.00 81.25 307 LEU A N 1
ATOM 2271 C CA . LEU A 1 307 ? 2.940 0.896 13.832 1.00 81.25 307 LEU A CA 1
ATOM 2272 C C . LEU A 1 307 ? 2.947 -0.291 12.873 1.00 81.25 307 LEU A C 1
ATOM 2274 O O . LEU A 1 307 ? 2.229 -0.298 11.872 1.00 81.25 307 LEU A O 1
ATOM 2278 N N . ALA A 1 308 ? 3.752 -1.293 13.203 1.00 82.81 308 ALA A N 1
ATOM 2279 C CA . ALA A 1 308 ? 3.807 -2.578 12.521 1.00 82.81 308 ALA A CA 1
ATOM 2280 C C . ALA A 1 308 ? 3.735 -3.718 13.543 1.00 82.81 308 ALA A C 1
ATOM 2282 O O . ALA A 1 308 ? 3.975 -3.513 14.732 1.00 82.81 308 ALA A O 1
ATOM 2283 N N . ALA A 1 309 ? 3.412 -4.919 13.077 1.00 82.69 309 ALA A N 1
ATOM 2284 C CA . ALA A 1 309 ? 3.483 -6.134 13.877 1.00 82.69 309 ALA A CA 1
ATOM 2285 C C . ALA A 1 309 ? 4.146 -7.245 13.062 1.00 82.69 309 ALA A C 1
ATOM 2287 O O . ALA A 1 309 ? 3.940 -7.312 11.849 1.00 82.69 309 ALA A O 1
ATOM 2288 N N . ASP A 1 310 ? 4.919 -8.105 13.721 1.00 81.75 310 ASP A N 1
ATOM 2289 C CA . ASP A 1 310 ? 5.420 -9.336 13.104 1.00 81.75 310 ASP A CA 1
ATOM 2290 C C . ASP A 1 310 ? 4.392 -10.484 13.187 1.00 81.75 310 ASP A C 1
ATOM 2292 O O . ASP A 1 310 ? 3.315 -10.371 13.781 1.00 81.75 310 ASP A O 1
ATOM 2296 N N . GLU A 1 311 ? 4.744 -11.639 12.619 1.00 76.19 311 GLU A N 1
ATOM 2297 C CA . GLU A 1 311 ? 3.946 -12.876 12.688 1.00 76.19 311 GLU A CA 1
ATOM 2298 C C . GLU A 1 311 ? 3.732 -13.371 14.131 1.00 76.19 311 GLU A C 1
ATOM 2300 O O . GLU A 1 311 ? 2.760 -14.068 14.461 1.00 76.19 311 GLU A O 1
ATOM 2305 N N . ARG A 1 312 ? 4.649 -12.991 15.027 1.00 79.44 312 ARG A N 1
ATOM 2306 C CA . ARG A 1 312 ? 4.591 -13.291 16.454 1.00 79.44 312 ARG A CA 1
ATOM 2307 C C . ARG A 1 312 ? 3.728 -12.292 17.228 1.00 79.44 312 ARG A C 1
ATOM 2309 O O . ARG A 1 312 ? 3.582 -12.454 18.437 1.00 79.44 312 ARG A O 1
ATOM 2316 N N . GLY A 1 313 ? 3.102 -11.328 16.555 1.00 79.25 313 GLY A N 1
ATOM 2317 C CA . GLY A 1 313 ? 2.283 -10.287 17.169 1.00 79.25 313 GLY A CA 1
ATOM 2318 C C . GLY A 1 313 ? 3.078 -9.299 18.021 1.00 79.25 313 GLY A C 1
ATOM 2319 O O . GLY A 1 313 ? 2.471 -8.555 18.786 1.00 79.25 313 GLY A O 1
ATOM 2320 N N . LEU A 1 314 ? 4.410 -9.295 17.920 1.00 88.25 314 LEU A N 1
ATOM 2321 C CA . LEU A 1 314 ? 5.249 -8.287 18.549 1.00 88.25 314 LEU A CA 1
ATOM 2322 C C . LEU A 1 314 ? 5.047 -6.971 17.803 1.00 88.25 314 LEU A C 1
ATOM 2324 O O . LEU A 1 314 ? 5.150 -6.929 16.576 1.00 88.25 314 LEU A O 1
ATOM 2328 N N . LEU A 1 315 ? 4.727 -5.913 18.542 1.00 90.06 315 LEU A N 1
ATOM 2329 C CA . LEU A 1 315 ? 4.479 -4.600 17.965 1.00 90.06 315 LEU A CA 1
ATOM 2330 C C . LEU A 1 315 ? 5.796 -3.855 17.798 1.00 90.06 315 LEU A C 1
ATOM 2332 O O . LEU A 1 315 ? 6.667 -3.925 18.661 1.00 90.06 315 LEU A O 1
ATOM 2336 N N . TYR A 1 316 ? 5.908 -3.095 16.719 1.00 87.94 316 TYR A N 1
ATOM 2337 C CA . TYR A 1 316 ? 7.056 -2.254 16.422 1.00 87.94 316 TYR A CA 1
ATOM 2338 C C . TYR A 1 316 ? 6.590 -0.833 16.142 1.00 87.94 316 TYR A C 1
ATOM 2340 O O . TYR A 1 316 ? 5.688 -0.613 15.330 1.00 87.94 316 TYR A O 1
ATOM 2348 N N . THR A 1 317 ? 7.229 0.126 16.802 1.00 86.75 317 THR A N 1
ATOM 2349 C CA . THR A 1 317 ? 7.002 1.562 16.623 1.00 86.75 317 THR A CA 1
ATOM 2350 C C . THR A 1 317 ? 8.329 2.322 16.643 1.00 86.75 317 THR A C 1
ATOM 2352 O O . THR A 1 317 ? 9.377 1.736 16.916 1.00 86.75 317 THR A O 1
ATOM 2355 N N . LEU A 1 318 ? 8.306 3.618 16.338 1.00 80.12 318 LEU A N 1
ATOM 2356 C CA . LEU A 1 318 ? 9.460 4.502 16.454 1.00 80.12 318 LEU A CA 1
ATOM 2357 C C . LEU A 1 318 ? 9.356 5.391 17.699 1.00 80.12 318 LEU A C 1
ATOM 2359 O O . LEU A 1 318 ? 8.310 5.987 17.947 1.00 80.12 318 LEU A O 1
ATOM 2363 N N . ARG A 1 319 ? 10.466 5.538 18.431 1.00 77.19 319 ARG A N 1
ATOM 2364 C CA . ARG A 1 319 ? 10.685 6.601 19.425 1.00 77.19 319 ARG A CA 1
ATOM 2365 C C . ARG A 1 319 ? 11.820 7.489 18.939 1.00 77.19 319 ARG A C 1
ATOM 2367 O O . ARG A 1 319 ? 12.982 7.091 18.953 1.00 77.19 319 ARG A O 1
ATOM 2374 N N . GLY A 1 320 ? 11.482 8.664 18.412 1.00 74.50 320 GLY A N 1
ATOM 2375 C CA . GLY A 1 320 ? 12.430 9.469 17.642 1.00 74.50 320 GLY A CA 1
ATOM 2376 C C . GLY A 1 320 ? 12.958 8.687 16.430 1.00 74.50 320 GLY A C 1
ATOM 2377 O O . GLY A 1 320 ? 12.208 8.410 15.491 1.00 74.50 320 GLY A O 1
ATOM 2378 N N . ARG A 1 321 ? 14.246 8.319 16.455 1.00 73.69 321 ARG A N 1
ATOM 2379 C CA . ARG A 1 321 ? 14.909 7.500 15.418 1.00 73.69 321 ARG A CA 1
ATOM 2380 C C . ARG A 1 321 ? 15.098 6.033 15.816 1.00 73.69 321 ARG A C 1
ATOM 2382 O O . ARG A 1 321 ? 15.622 5.259 15.018 1.00 73.69 321 ARG A O 1
ATOM 2389 N N . GLU A 1 322 ? 14.702 5.655 17.025 1.00 80.06 322 GLU A N 1
ATOM 2390 C CA . GLU A 1 322 ? 14.885 4.304 17.545 1.00 80.06 322 GLU A CA 1
ATOM 2391 C C . GLU A 1 322 ? 13.688 3.422 17.200 1.00 80.06 322 GLU A C 1
ATOM 2393 O O . GLU A 1 322 ? 12.537 3.830 17.361 1.00 80.06 322 GLU A O 1
ATOM 2398 N N . LEU A 1 323 ? 13.960 2.197 16.749 1.00 84.69 323 LEU A N 1
ATOM 2399 C CA . LEU A 1 323 ? 12.940 1.167 16.587 1.00 84.69 323 LEU A CA 1
ATOM 2400 C C . LEU A 1 323 ? 12.690 0.499 17.940 1.00 84.69 323 LEU A C 1
ATOM 2402 O O . LEU A 1 323 ? 13.581 -0.140 18.496 1.00 84.69 323 LEU A O 1
ATOM 2406 N N . VAL A 1 324 ? 11.467 0.616 18.444 1.00 86.31 324 VAL A N 1
ATOM 2407 C CA . VAL A 1 324 ? 11.054 0.062 19.733 1.00 86.31 324 VAL A CA 1
ATOM 2408 C C . VAL A 1 324 ? 10.112 -1.108 19.498 1.00 86.31 324 VAL A C 1
ATOM 2410 O O . VAL A 1 324 ? 9.094 -0.972 18.818 1.00 86.31 324 VAL A O 1
ATOM 2413 N N . ALA A 1 325 ? 10.445 -2.254 20.088 1.00 90.12 325 ALA A N 1
ATOM 2414 C CA . ALA A 1 325 ? 9.562 -3.410 20.141 1.00 90.12 325 ALA A CA 1
ATOM 2415 C C . ALA A 1 325 ? 8.731 -3.377 21.432 1.00 90.12 325 ALA A C 1
ATOM 2417 O O . ALA A 1 325 ? 9.284 -3.274 22.527 1.00 90.12 325 ALA A O 1
ATOM 2418 N N . VAL A 1 326 ? 7.412 -3.496 21.310 1.00 88.19 326 VAL A N 1
ATOM 2419 C CA . VAL A 1 326 ? 6.465 -3.451 22.427 1.00 88.19 326 VAL A CA 1
ATOM 2420 C C . VAL A 1 326 ? 5.730 -4.780 22.521 1.00 88.19 326 VAL A C 1
ATOM 2422 O O . VAL A 1 326 ? 5.095 -5.231 21.566 1.00 88.19 326 VAL A O 1
ATOM 2425 N N . ARG A 1 327 ? 5.815 -5.413 23.694 1.00 86.19 327 ARG A N 1
ATOM 2426 C CA . ARG A 1 327 ? 5.047 -6.616 24.027 1.00 86.19 327 ARG A CA 1
ATOM 2427 C C . ARG A 1 327 ? 3.781 -6.211 24.760 1.00 86.19 327 ARG A C 1
ATOM 2429 O O . ARG A 1 327 ? 3.846 -5.668 25.856 1.00 86.19 327 ARG A O 1
ATOM 2436 N N . ASP A 1 328 ? 2.644 -6.499 24.147 1.00 81.38 328 ASP A N 1
ATOM 2437 C CA . ASP A 1 328 ? 1.344 -6.413 24.799 1.00 81.38 328 ASP A CA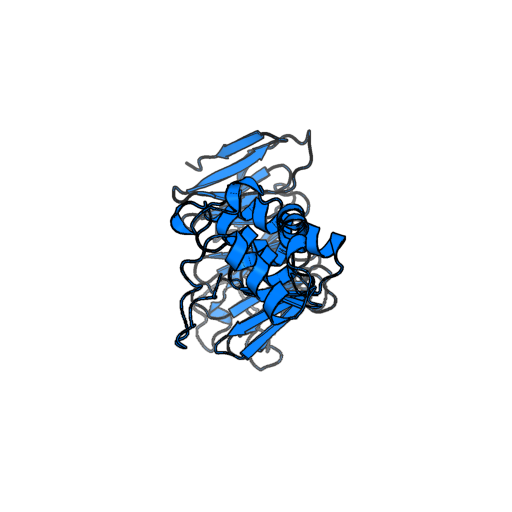 1
ATOM 2438 C C . ASP A 1 328 ? 1.071 -7.734 25.530 1.00 81.38 328 ASP A C 1
ATOM 2440 O O . ASP A 1 328 ? 0.654 -8.691 24.877 1.00 81.38 328 ASP A O 1
ATOM 2444 N N . GLY A 1 329 ? 1.379 -7.744 26.838 1.00 67.69 329 GLY A N 1
ATOM 2445 C CA . GLY A 1 329 ? 1.110 -8.784 27.854 1.00 67.69 329 GLY A CA 1
ATOM 2446 C C . GLY A 1 329 ? 0.680 -10.161 27.363 1.00 67.69 329 GLY A C 1
ATOM 2447 O O . GLY A 1 329 ? -0.498 -10.296 26.941 1.00 67.69 329 GLY A O 1
#

Nearest PDB structures (foldseek):
  4mki-assembly1_B  TM=9.001E-01  e=5.736E-09  Caldanaerobacter subterraneus subsp. tengcongensis MB4
  7z19-assembly1_I  TM=9.330E-01  e=3.557E-08  Escherichia coli
  7z17-assembly1_J  TM=9.294E-01  e=6.291E-08  Escherichia coli
  4yer-assembly1_A  TM=8.853E-01  e=1.320E-07  Thermotoga maritima MSB8
  4khz-assembly1_B  TM=4.999E-01  e=9.453E-11  Escherichia coli DH1

Radius of gyration: 24.6 Å; Cα contacts (8 Å, |Δi|>4): 617; chains: 1; bounding box: 65×37×64 Å

pLDDT: mean 74.83, std 17.54, range [28.16, 95.75]

Foldseek 3Di:
DDDDDDDDDPDDDDQDQLLCLLQVVCVVVVHDSVCSVVLCVLLVHDPVSNRPTPVPDDLLNNLSSVVSSQPSVPDLEDEAEASCPPHDPVSSVSSLVSLQVSCVVRVHHYHYHDPDLVSLLRRDQKDFDDDPRDGLDTGGSLPPQWPFPPVPPVPQKTKTKDDPGPPPADAQKMWIGRSVNSDTQFMDHNPRVQIWLEWDDFNQKIWTAGQQGKIWIWRNVLQDPDDPVDDDDDDDRFDQGPVRTGHTDIDAIDRCNVAADGRKYWDAFPRWIWIWHQFFTWTADPHHRDTDTQDGADPPAGPGGDWDADPVRFIWTDRHPDIDTTDDD

Solvent-accessible surface area (backbone atoms only — not comparable to full-atom values): 18928 Å² total; per-residue (Å²): 131,87,79,83,86,82,79,93,68,90,91,66,85,73,96,48,34,42,44,62,58,40,27,46,55,17,53,78,69,73,40,73,55,79,50,46,60,59,35,26,59,75,51,72,46,67,74,86,47,34,81,37,44,68,91,78,45,55,64,60,54,50,48,35,53,53,52,27,33,64,50,54,76,67,54,67,62,48,80,41,73,46,85,48,67,94,45,56,74,72,49,30,53,53,53,52,49,49,59,50,50,46,35,76,74,67,70,41,41,76,48,79,46,69,90,52,64,69,57,46,62,74,70,40,80,57,42,74,44,71,50,98,94,36,80,26,44,80,44,66,37,42,67,99,62,50,71,51,60,60,59,50,73,85,69,62,42,31,48,45,56,7,57,84,39,94,83,64,56,60,49,7,14,44,35,35,29,32,51,85,76,43,42,69,38,24,54,56,60,52,86,55,58,72,9,40,36,23,64,45,73,58,78,62,31,42,35,37,27,18,29,73,16,41,32,39,33,30,42,58,53,54,41,45,91,91,53,82,88,64,94,77,76,93,85,68,77,51,50,80,17,91,71,71,31,34,23,52,42,72,55,58,67,29,83,32,57,93,62,24,48,68,52,29,35,59,49,76,52,91,92,40,43,34,38,27,15,71,40,24,37,28,37,37,41,91,81,70,51,52,73,45,83,76,46,80,36,66,78,89,42,93,74,66,47,54,80,49,64,52,98,84,52,45,30,38,34,65,46,42,88,43,82,44,78,45,83,82,128

Sequence (329 aa):
MPLPQIGGDGEAAPLLVVAPALAEPLVVHGLPADRVGELCELVGLSTALLDALPHRLSGGQRQRVAIARALAVGPEVLVVDEPTSALDVSVQAQILNLLADLRTRTGIGRVFISHDLALVRHLCDEVLVMRHGRVVVHVDPLGAEQLVRAVAAGHGQAFLGGDNAKATGPRGGLAAWDLAAGRELWRTGTDFGSGISSLVVHGHRLYGITVDGQAFAVDLRAGRAGRTGWTGWAGQEGRPGRDGGRVPVVGPRADLRAVTAANPRLLVARGRLYGISERTLFRLDPETLTATVLLEVDSEWYSGARLAADERGLLYTLRGRELVAVRDG

Mean predicted aligned error: 13.99 Å